Protein AF-0000000078754890 (afdb_homodimer)

Secondary structure (DSSP, 8-state):
---TTSPP--EEEEEEEEES-HHHHHHHHHHTTPEEEE--SSEEEEE-BTSPEEEEEE-S----EE-SSEEEES-HHHHHHHHHHTT--PPPPEEEGGGTEEEEEEE-TT-EEEEEEE-TTTTS--/---TTSPP--EEEEEEEEES-HHHHHHHHHHTTPEEEEE-SSEEEEE-BTSPEEEEEE-S----EE-SSEEEES-HHHHHHHHHHTT--PPPPEEEGGGTEEEEEEE-TT-EEEEEEE-TTTTS--

Organism: Turneriella parva (strain ATCC BAA-1111 / DSM 21527 / NCTC 11395 / H) (NCBI:txid869212)

pLDDT: mean 91.72, std 13.2, range [30.14, 98.62]

Sequence (252 aa):
MILENQPPYVAIAHVVLETTQMAESGKFVRAIGMRPISEGSMVSVYEVRGGTHLILMQKESVTPGDAPFDLMVDDLQHAHKQFTALGLAPSAIEARPAIDHEVFYILDSVGHKFTVFSSHVSGRPVMILENQPPYVAIAHVVLETTQMAESGKFVRAIGMRPISEGSMVSVYEVRGGTHLILMQKESVTPGDAPFDLMVDDLQHAHKQFTALGLAPSAIEARPAIDHEVFYILDSVGHKFTVFSSHVSGRPV

Solvent-accessible surface area (backbone atoms only — not comparable to full-atom values): 13552 Å² total; per-residue (Å²): 124,84,56,88,81,50,74,38,61,29,26,57,32,39,42,69,45,75,33,72,44,54,69,64,51,50,55,48,47,39,73,65,28,32,30,83,75,44,84,48,86,54,48,26,34,27,32,29,37,44,56,24,30,40,37,40,34,56,40,93,69,69,82,63,38,72,43,83,48,31,29,19,25,79,51,50,68,59,49,51,52,52,39,42,74,71,64,46,65,53,50,71,79,38,82,37,72,96,73,74,34,40,34,32,39,36,60,53,96,76,40,35,37,38,41,39,28,40,41,86,46,64,96,53,91,60,124,86,56,88,81,50,74,38,61,28,27,59,34,40,40,70,45,75,33,70,44,55,69,63,53,51,54,48,47,39,72,65,27,34,29,82,74,44,83,50,85,56,48,27,35,28,32,29,35,45,56,25,29,40,38,40,33,56,39,94,70,68,82,62,39,72,42,84,48,32,32,19,26,77,52,52,68,60,50,51,52,52,39,43,76,72,65,48,65,52,51,72,79,39,82,36,72,94,74,73,34,40,34,34,39,36,58,53,96,76,39,34,36,38,42,40,27,41,40,87,47,62,96,52,90,58

Foldseek 3Di:
DPPPPDDDDDDAAEDEDEDQDQVQVVVVVVQLPWAWDAGDDAWTWTADAPNHIYIYGHDNADDAEETPDAEEDQDPVVSVVSCVVVVQPKDDWDDDVVVRKIWIWGAGPRRYIHIYIYDPDHPDRD/DPPPPDPDDDDAAEDEDEDQDQVQVVVVVVQLPWAWDAGDDAWTWTADPPNHIYIYGHDNADDAEETPDAEEDLDPVVSVVSCVVVVQPKDDWDDDVVVRKIWIWGAGPRRYIHIYIYDPQHPDRD

Structure (mmCIF, N/CA/C/O backbone):
data_AF-0000000078754890-model_v1
#
loop_
_entity.id
_entity.type
_entity.pdbx_description
1 polymer 'Glyoxalase/bleomycin resistance protein/dioxygenase'
#
loop_
_atom_site.group_PDB
_atom_site.id
_atom_site.type_symbol
_atom_site.label_atom_id
_atom_site.label_alt_id
_atom_site.label_comp_id
_atom_site.label_asym_id
_atom_site.label_entity_id
_atom_site.label_seq_id
_atom_site.pdbx_PDB_ins_code
_atom_site.Cartn_x
_atom_site.Cartn_y
_atom_site.Cartn_z
_atom_site.occupancy
_atom_site.B_iso_or_equiv
_atom_site.auth_seq_id
_atom_site.auth_comp_id
_atom_site.auth_asym_id
_atom_site.auth_atom_id
_atom_site.pdbx_PDB_model_num
ATOM 1 N N . MET A 1 1 ? 5.223 17.969 18.984 1 30.14 1 MET A N 1
ATOM 2 C CA . MET A 1 1 ? 6.535 17.359 18.781 1 30.14 1 MET A CA 1
ATOM 3 C C . MET A 1 1 ? 6.406 15.938 18.266 1 30.14 1 MET A C 1
ATOM 5 O O . MET A 1 1 ? 5.926 15.055 18.984 1 30.14 1 MET A O 1
ATOM 9 N N . ILE A 1 2 ? 5.832 15.773 17.062 1 41.47 2 ILE A N 1
ATOM 10 C CA . ILE A 1 2 ? 5.688 14.438 16.5 1 41.47 2 ILE A CA 1
ATOM 11 C C . ILE A 1 2 ? 6.926 13.609 16.828 1 41.47 2 ILE A C 1
ATOM 13 O O . ILE A 1 2 ? 8.031 13.945 16.406 1 41.47 2 ILE A O 1
ATOM 17 N N . LEU A 1 3 ? 6.961 13.008 17.953 1 44.84 3 LEU A N 1
ATOM 18 C CA . LEU A 1 3 ? 8.086 12.312 18.562 1 44.84 3 LEU A CA 1
ATOM 19 C C . LEU A 1 3 ? 8.672 11.281 17.594 1 44.84 3 LEU A C 1
ATOM 21 O O . LEU A 1 3 ? 7.934 10.492 17 1 44.84 3 LEU A O 1
ATOM 25 N N . GLU A 1 4 ? 9.852 11.617 17.031 1 53.78 4 GLU A N 1
ATOM 26 C CA . GLU A 1 4 ? 10.75 10.82 16.203 1 53.78 4 GLU A CA 1
ATOM 27 C C . GLU A 1 4 ? 10.617 9.328 16.531 1 53.78 4 GLU A C 1
ATOM 29 O O . GLU A 1 4 ? 10.758 8.484 15.641 1 53.78 4 GLU A O 1
ATOM 34 N N . ASN A 1 5 ? 10.219 9.031 17.844 1 64.06 5 ASN A N 1
ATOM 35 C CA . ASN A 1 5 ? 10.359 7.641 18.25 1 64.06 5 ASN A CA 1
ATOM 36 C C . ASN A 1 5 ? 9 6.969 18.438 1 64.06 5 ASN A C 1
ATOM 38 O O . ASN A 1 5 ? 8.914 5.883 19.016 1 64.06 5 ASN A O 1
ATOM 42 N N . GLN A 1 6 ? 7.965 7.723 18.062 1 78.88 6 GLN A N 1
ATOM 43 C CA . GLN A 1 6 ? 6.68 7.059 18.266 1 78.88 6 GLN A CA 1
ATOM 44 C C . GLN A 1 6 ? 6.348 6.148 17.078 1 78.88 6 GLN A C 1
ATOM 46 O O . GLN A 1 6 ? 6.637 6.484 15.93 1 78.88 6 GLN A O 1
ATOM 51 N N . PRO A 1 7 ? 5.852 5 17.453 1 84.69 7 PRO A N 1
ATOM 52 C CA . PRO A 1 7 ? 5.434 4.109 16.375 1 84.69 7 PRO A CA 1
ATOM 53 C C . PRO A 1 7 ? 4.367 4.73 15.477 1 84.69 7 PRO A C 1
ATOM 55 O O . PRO A 1 7 ? 3.572 5.555 15.93 1 84.69 7 PRO A O 1
ATOM 58 N N . PRO A 1 8 ? 4.504 4.438 14.227 1 90.31 8 PRO A N 1
ATOM 59 C CA . PRO A 1 8 ? 3.477 4.984 13.336 1 90.31 8 PRO A CA 1
ATOM 60 C C . PRO A 1 8 ? 2.059 4.656 13.805 1 90.31 8 PRO A C 1
ATOM 62 O O . PRO A 1 8 ? 1.816 3.572 14.344 1 90.31 8 PRO A O 1
ATOM 65 N N . TYR A 1 9 ? 1.195 5.613 13.547 1 88.31 9 TYR A N 1
ATOM 66 C CA . TYR A 1 9 ? -0.182 5.543 14.023 1 88.31 9 TYR A CA 1
ATOM 67 C C . TYR A 1 9 ? -1.118 5.059 12.922 1 88.31 9 TYR A C 1
ATOM 69 O O . TYR A 1 9 ? -2.172 4.484 13.203 1 88.31 9 TYR A O 1
ATOM 77 N N . VAL A 1 10 ? -0.708 5.258 11.703 1 94.38 10 VAL A N 1
ATOM 78 C CA . VAL A 1 10 ? -1.551 4.965 10.547 1 94.38 10 VAL A CA 1
ATOM 79 C C . VAL A 1 10 ? -0.965 3.795 9.766 1 94.38 10 VAL A C 1
ATOM 81 O O . VAL A 1 10 ? 0.252 3.596 9.75 1 94.38 10 VAL A O 1
ATOM 84 N N . ALA A 1 11 ? -1.858 2.955 9.148 1 95.31 11 ALA A N 1
ATOM 85 C CA . ALA A 1 11 ? -1.469 1.87 8.25 1 95.31 11 ALA A CA 1
ATOM 86 C C . ALA A 1 11 ? -2.096 2.047 6.871 1 95.31 11 ALA A C 1
ATOM 88 O O . ALA A 1 11 ? -3.041 2.82 6.703 1 95.31 11 ALA A O 1
ATOM 89 N N . ILE A 1 12 ? -1.524 1.39 5.898 1 97.12 12 ILE A N 1
ATOM 90 C CA . ILE A 1 12 ? -2.189 1.312 4.602 1 97.12 12 ILE A CA 1
ATOM 91 C C . ILE A 1 12 ? -3.416 0.408 4.703 1 97.12 12 ILE A C 1
ATOM 93 O O . ILE A 1 12 ? -3.32 -0.729 5.172 1 97.12 12 ILE A O 1
ATOM 97 N N . ALA A 1 13 ? -4.551 0.916 4.324 1 96.75 13 ALA A N 1
ATOM 98 C CA . ALA A 1 13 ? -5.754 0.088 4.363 1 96.75 13 ALA A CA 1
ATOM 99 C C . ALA A 1 13 ? -5.879 -0.758 3.102 1 96.75 13 ALA A C 1
ATOM 101 O O . ALA A 1 13 ? -6.039 -1.979 3.178 1 96.75 13 ALA A O 1
ATOM 102 N N . HIS A 1 14 ? -5.801 -0.064 1.958 1 97.19 14 HIS A N 1
ATOM 103 C CA . HIS A 1 14 ? -6 -0.757 0.689 1 97.19 14 HIS A CA 1
ATOM 104 C C . HIS A 1 14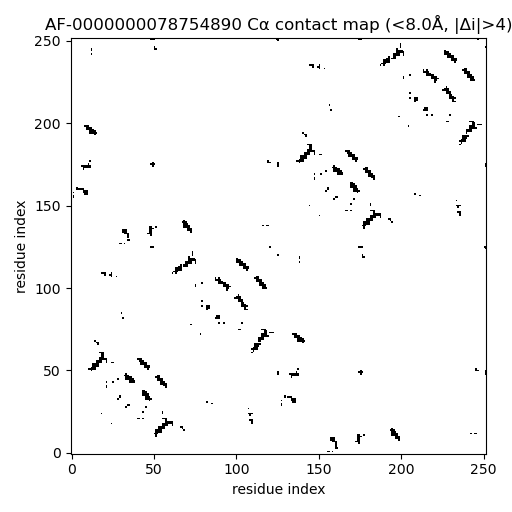 ? -4.965 -0.32 -0.344 1 97.19 14 HIS A C 1
ATOM 106 O O . HIS A 1 14 ? -4.562 0.845 -0.371 1 97.19 14 HIS A O 1
ATOM 112 N N . VAL A 1 15 ? -4.625 -1.259 -1.115 1 97.75 15 VAL A N 1
ATOM 113 C CA . VAL A 1 15 ? -3.992 -1.015 -2.408 1 97.75 15 VAL A CA 1
ATOM 114 C C . VAL A 1 15 ? -4.805 -1.683 -3.514 1 97.75 15 VAL A C 1
ATOM 116 O O . VAL A 1 15 ? -5.57 -2.615 -3.256 1 97.75 15 VAL A O 1
ATOM 119 N N . VAL A 1 16 ? -4.605 -1.14 -4.73 1 97.69 16 VAL A N 1
ATOM 120 C CA . VAL A 1 16 ? -5.453 -1.628 -5.812 1 97.69 16 VAL A CA 1
ATOM 121 C C . VAL A 1 16 ? -4.586 -2.225 -6.918 1 97.69 16 VAL A C 1
ATOM 123 O O . VAL A 1 16 ? -3.531 -1.677 -7.254 1 97.69 16 VAL A O 1
ATOM 126 N N . LEU A 1 17 ? -5 -3.316 -7.457 1 97.94 17 LEU A N 1
ATOM 127 C CA . LEU A 1 17 ? -4.461 -3.928 -8.672 1 97.94 17 LEU A CA 1
ATOM 128 C C . LEU A 1 17 ? -5.566 -4.188 -9.688 1 97.94 17 LEU A C 1
ATOM 130 O O . LEU A 1 17 ? -6.555 -4.859 -9.375 1 97.94 17 LEU A O 1
ATOM 134 N N . GLU A 1 18 ? -5.375 -3.652 -10.812 1 98.12 18 GLU A N 1
ATOM 135 C CA . GLU A 1 18 ? -6.355 -3.869 -11.875 1 98.12 18 GLU A CA 1
ATOM 136 C C . GLU A 1 18 ? -5.988 -5.086 -12.727 1 98.12 18 GLU A C 1
ATOM 138 O O . GLU A 1 18 ? -4.809 -5.367 -12.938 1 98.12 18 GLU A O 1
ATOM 143 N N . THR A 1 19 ? -7.012 -5.773 -13.266 1 98.44 19 THR A N 1
ATOM 144 C CA . THR A 1 19 ? -6.773 -6.98 -14.055 1 98.44 19 THR A CA 1
ATOM 145 C C . THR A 1 19 ? -7.875 -7.18 -15.086 1 98.44 19 THR A C 1
ATOM 147 O O . THR A 1 19 ? -8.984 -6.664 -14.93 1 98.44 19 THR A O 1
ATOM 150 N N . THR A 1 20 ? -7.539 -7.883 -16.141 1 98.12 20 THR A N 1
ATOM 151 C CA . THR A 1 20 ? -8.531 -8.32 -17.109 1 98.12 20 THR A CA 1
ATOM 152 C C . THR A 1 20 ? -8.898 -9.781 -16.891 1 98.12 20 THR A C 1
ATOM 154 O O . THR A 1 20 ? -9.766 -10.328 -17.578 1 98.12 20 THR A O 1
ATOM 157 N N . GLN A 1 21 ? -8.273 -10.445 -15.898 1 97.81 21 GLN A N 1
ATOM 158 C CA . GLN A 1 21 ? -8.398 -11.875 -15.664 1 97.81 21 GLN A CA 1
ATOM 159 C C . GLN A 1 21 ? -8.531 -12.18 -14.172 1 97.81 21 GLN A C 1
ATOM 161 O O . GLN A 1 21 ? -7.617 -12.727 -13.562 1 97.81 21 GLN A O 1
ATOM 166 N N . MET A 1 22 ? -9.734 -12 -13.672 1 98.25 22 MET A N 1
ATOM 167 C CA . MET A 1 22 ? -9.984 -12.086 -12.234 1 98.25 22 MET A CA 1
ATOM 168 C C . MET A 1 22 ? -9.555 -13.445 -11.688 1 98.25 22 MET A C 1
ATOM 170 O O . MET A 1 22 ? -8.867 -13.523 -10.672 1 98.25 22 MET A O 1
ATOM 174 N N . ALA A 1 23 ? -9.922 -14.531 -12.352 1 97.81 23 ALA A N 1
ATOM 175 C CA . ALA A 1 23 ? -9.648 -15.867 -11.844 1 97.81 23 ALA A CA 1
ATOM 176 C C . ALA A 1 23 ? -8.141 -16.141 -11.797 1 97.81 23 ALA A C 1
ATOM 178 O O . ALA A 1 23 ? -7.625 -16.609 -10.773 1 97.81 23 ALA A O 1
ATOM 179 N N . GLU A 1 24 ? -7.43 -15.852 -12.875 1 97.69 24 GLU A N 1
ATOM 180 C CA . GLU A 1 24 ? -5.996 -16.109 -12.953 1 97.69 24 GLU A CA 1
ATOM 181 C C . GLU A 1 24 ? -5.219 -15.203 -12 1 97.69 24 GLU A C 1
ATOM 183 O O . GLU A 1 24 ? -4.262 -15.641 -11.367 1 97.69 24 GLU A O 1
ATOM 188 N N . SER A 1 25 ? -5.652 -13.906 -11.922 1 98.12 25 SER A N 1
ATOM 189 C CA . SER A 1 25 ? -5 -12.969 -11.008 1 98.12 25 SER A CA 1
ATOM 190 C C . SER A 1 25 ? -5.223 -13.375 -9.555 1 98.12 25 SER A C 1
ATOM 192 O O . SER A 1 25 ? -4.32 -13.25 -8.727 1 98.12 25 SER A O 1
ATOM 194 N N . GLY A 1 26 ? -6.395 -13.812 -9.266 1 97.94 26 GLY A N 1
ATOM 195 C CA . GLY A 1 26 ? -6.672 -14.32 -7.93 1 97.94 26 GLY A CA 1
ATOM 196 C C . GLY A 1 26 ? -5.801 -15.5 -7.547 1 97.94 26 GLY A C 1
ATOM 197 O O . GLY A 1 26 ? -5.258 -15.547 -6.441 1 97.94 26 GLY A O 1
ATOM 198 N N . LYS A 1 27 ? -5.656 -16.5 -8.445 1 97.06 27 LYS A N 1
ATOM 199 C CA . LYS A 1 27 ? -4.781 -17.641 -8.227 1 97.06 27 LYS A CA 1
ATOM 200 C C . LYS A 1 27 ? -3.346 -17.188 -7.961 1 97.06 27 LYS A C 1
ATOM 202 O O . LYS A 1 27 ? -2.68 -17.719 -7.07 1 97.06 27 LYS A O 1
ATOM 207 N N . PHE A 1 28 ? -2.947 -16.203 -8.727 1 97.69 28 PHE A N 1
ATOM 208 C CA . PHE A 1 28 ? -1.586 -15.695 -8.609 1 97.69 28 PHE A CA 1
ATOM 209 C C . PHE A 1 28 ? -1.345 -15.094 -7.23 1 97.69 28 PHE A C 1
ATOM 211 O O . PHE A 1 28 ? -0.379 -15.453 -6.555 1 97.69 28 PHE A O 1
ATOM 218 N N . VAL A 1 29 ? -2.195 -14.195 -6.793 1 97.38 29 VAL A N 1
ATOM 219 C CA . VAL A 1 29 ? -1.921 -13.484 -5.551 1 97.38 29 VAL A CA 1
ATOM 220 C C . VAL A 1 29 ? -2.049 -14.445 -4.367 1 97.38 29 VAL A C 1
ATOM 222 O O . VAL A 1 29 ? -1.324 -14.32 -3.379 1 97.38 29 VAL A O 1
ATOM 225 N N . ARG A 1 30 ? -2.898 -15.453 -4.477 1 96.25 30 ARG A N 1
ATOM 226 C CA . ARG A 1 30 ? -2.945 -16.5 -3.451 1 96.25 30 ARG A CA 1
ATOM 227 C C . ARG A 1 30 ? -1.644 -17.281 -3.412 1 96.25 30 ARG A C 1
ATOM 229 O O . ARG A 1 30 ? -1.112 -17.562 -2.336 1 96.25 30 ARG A O 1
ATOM 236 N N . ALA A 1 31 ? -1.181 -17.609 -4.535 1 95.69 31 ALA A N 1
ATOM 237 C CA . ALA A 1 31 ? 0.034 -18.406 -4.648 1 95.69 31 ALA A CA 1
ATOM 238 C C . ALA A 1 31 ? 1.223 -17.703 -4.008 1 95.69 31 ALA A C 1
ATOM 240 O O . ALA A 1 31 ? 2.104 -18.344 -3.434 1 95.69 31 ALA A O 1
ATOM 241 N N . ILE A 1 32 ? 1.18 -16.391 -4.082 1 96.19 32 ILE A N 1
ATOM 242 C CA . ILE A 1 32 ? 2.357 -15.695 -3.582 1 96.19 32 ILE A CA 1
ATOM 243 C C . ILE A 1 32 ? 2.156 -15.328 -2.113 1 96.19 32 ILE A C 1
ATOM 245 O O . ILE A 1 32 ? 2.99 -14.641 -1.517 1 96.19 32 ILE A O 1
ATOM 249 N N . GLY A 1 33 ? 1.046 -15.703 -1.575 1 95.19 33 GLY A N 1
ATOM 250 C CA . GLY A 1 33 ? 1.002 -15.68 -0.122 1 95.19 33 GLY A CA 1
ATOM 251 C C . GLY A 1 33 ? -0.064 -14.758 0.432 1 95.19 33 GLY A C 1
ATOM 252 O O . GLY A 1 33 ? -0.097 -14.492 1.635 1 95.19 33 GLY A O 1
ATOM 253 N N . MET A 1 34 ? -0.954 -14.242 -0.369 1 96.31 34 MET A N 1
ATOM 254 C CA . MET A 1 34 ? -2.051 -13.414 0.128 1 96.31 34 MET A CA 1
ATOM 255 C C . MET A 1 34 ? -3.252 -14.281 0.508 1 96.31 34 MET A C 1
ATOM 257 O O . MET A 1 34 ? -3.492 -15.32 -0.106 1 96.31 34 MET A O 1
ATOM 261 N N . ARG A 1 35 ? -3.943 -13.781 1.477 1 95.75 35 ARG A N 1
ATOM 262 C CA . ARG A 1 35 ? -5.086 -14.539 1.989 1 95.75 35 ARG A CA 1
ATOM 263 C C . ARG A 1 35 ? -6.395 -13.984 1.441 1 95.75 35 ARG A C 1
ATOM 265 O O . ARG A 1 35 ? -6.691 -12.797 1.604 1 95.75 35 ARG A O 1
ATOM 272 N N . PRO A 1 36 ? -7.242 -14.828 0.865 1 95.94 36 PRO A N 1
ATOM 273 C CA . PRO A 1 36 ? -8.516 -14.32 0.349 1 95.94 36 PRO A CA 1
ATOM 274 C C . PRO A 1 36 ? -9.484 -13.914 1.459 1 95.94 36 PRO A C 1
ATOM 276 O O . PRO A 1 36 ? -9.641 -14.641 2.439 1 95.94 36 PRO A O 1
ATOM 279 N N . ILE A 1 37 ? -10.07 -12.766 1.33 1 94.25 37 ILE A N 1
ATOM 280 C CA . ILE A 1 37 ? -11.117 -12.273 2.223 1 94.25 37 ILE A CA 1
ATOM 281 C C . ILE A 1 37 ? -12.477 -12.375 1.533 1 94.25 37 ILE A C 1
ATOM 283 O O . ILE A 1 37 ? -13.453 -12.797 2.143 1 94.25 37 ILE A O 1
ATOM 287 N N . SER A 1 38 ? -12.531 -11.969 0.317 1 95.06 38 SER A N 1
ATOM 288 C CA . SER A 1 38 ? -13.711 -12.023 -0.531 1 95.06 38 SER A CA 1
ATOM 289 C C . SER A 1 38 ? -13.336 -12.133 -2.004 1 95.06 38 SER A C 1
ATOM 291 O O . SER A 1 38 ? -12.461 -11.414 -2.482 1 95.06 38 SER A O 1
ATOM 293 N N . GLU A 1 39 ? -13.977 -13.023 -2.727 1 96.88 39 GLU A N 1
ATOM 294 C CA . GLU A 1 39 ? -13.695 -13.211 -4.148 1 96.88 39 GLU A CA 1
ATOM 295 C C . GLU A 1 39 ? -14.961 -1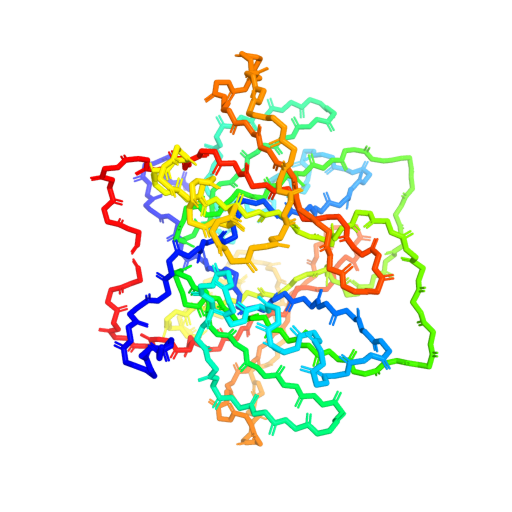3.07 -4.984 1 96.88 39 GLU A C 1
ATOM 297 O O . GLU A 1 39 ? -15.953 -13.766 -4.746 1 96.88 39 GLU A O 1
ATOM 302 N N . GLY A 1 40 ? -14.938 -12.109 -5.852 1 96.94 40 GLY A N 1
ATOM 303 C CA . GLY A 1 40 ? -16.031 -11.852 -6.766 1 96.94 40 GLY A CA 1
ATOM 304 C C . GLY A 1 40 ? -15.586 -11.688 -8.203 1 96.94 40 GLY A C 1
ATOM 305 O O . GLY A 1 40 ? -14.391 -11.688 -8.492 1 96.94 40 GLY A O 1
ATOM 306 N N . SER A 1 41 ? -16.625 -11.555 -9.094 1 97.31 41 SER A N 1
ATOM 307 C CA . SER A 1 41 ? -16.312 -11.484 -10.523 1 97.31 41 SER A CA 1
ATOM 308 C C . SER A 1 41 ? -15.75 -10.117 -10.891 1 97.31 41 SER A C 1
ATOM 310 O O . SER A 1 41 ? -14.961 -10.008 -11.836 1 97.31 41 SER A O 1
ATOM 312 N N . MET A 1 42 ? -16.109 -9.062 -10.18 1 97.94 42 MET A N 1
ATOM 313 C CA . MET A 1 42 ? -15.672 -7.715 -10.539 1 97.94 42 MET A CA 1
ATOM 314 C C . MET A 1 42 ? -14.664 -7.18 -9.531 1 97.94 42 MET A C 1
ATOM 316 O O . MET A 1 42 ? -13.82 -6.344 -9.867 1 97.94 42 MET A O 1
ATOM 320 N N . VAL A 1 43 ? -14.797 -7.641 -8.305 1 97.88 43 VAL A N 1
ATOM 321 C CA . VAL A 1 43 ? -13.93 -7.195 -7.223 1 97.88 43 VAL A CA 1
ATOM 322 C C . VAL A 1 43 ? -13.609 -8.367 -6.301 1 97.88 43 VAL A C 1
ATOM 324 O O . VAL A 1 43 ? -14.508 -9.133 -5.926 1 97.88 43 VAL A O 1
ATOM 327 N N . SER A 1 44 ? -12.391 -8.602 -5.973 1 98.12 44 SER A N 1
ATOM 328 C CA . SER A 1 44 ? -11.922 -9.523 -4.941 1 98.12 44 SER A CA 1
ATOM 329 C C . SER A 1 44 ? -11.031 -8.805 -3.928 1 98.12 44 SER A C 1
ATOM 331 O O . SER A 1 44 ? -10.391 -7.805 -4.254 1 98.12 44 SER A O 1
ATOM 333 N N . VAL A 1 45 ? -11.008 -9.281 -2.689 1 97.06 45 VAL A N 1
ATOM 334 C CA . VAL A 1 45 ? -10.211 -8.695 -1.618 1 97.06 45 VAL A CA 1
ATOM 335 C C . VAL A 1 45 ? -9.305 -9.766 -1.009 1 97.06 45 VAL A C 1
ATOM 337 O O . VAL A 1 45 ? -9.758 -10.859 -0.665 1 97.06 45 VAL A O 1
ATOM 340 N N . TYR A 1 46 ? -7.996 -9.438 -0.909 1 97.06 46 TYR A N 1
ATOM 341 C CA . TYR A 1 46 ? -7.004 -10.297 -0.275 1 97.06 46 TYR A CA 1
ATOM 342 C C . TYR A 1 46 ? -6.254 -9.547 0.82 1 97.06 46 TYR A C 1
ATOM 344 O O . TYR A 1 46 ? -6.027 -8.336 0.712 1 97.06 46 TYR A O 1
ATOM 352 N N . GLU A 1 47 ? -5.891 -10.266 1.825 1 95.69 47 GLU A N 1
ATOM 353 C CA . GLU A 1 47 ? -5.121 -9.688 2.92 1 95.69 47 GLU A CA 1
ATOM 354 C C . GLU A 1 47 ? -3.633 -9.984 2.768 1 95.69 47 GLU A C 1
ATOM 356 O O . GLU A 1 47 ? -3.25 -11.102 2.426 1 95.69 47 GLU A O 1
ATOM 361 N N . VAL A 1 48 ? -2.795 -8.961 2.969 1 95.12 48 VAL A N 1
ATOM 362 C CA . VAL A 1 48 ? -1.351 -9.148 3.066 1 95.12 48 VAL A CA 1
ATOM 363 C C . VAL A 1 48 ? -0.906 -8.984 4.52 1 95.12 48 VAL A C 1
ATOM 365 O O . VAL A 1 48 ? -1.69 -8.555 5.371 1 95.12 48 VAL A O 1
ATOM 368 N N . ARG A 1 49 ? 0.289 -9.336 4.793 1 90.88 49 ARG A N 1
ATOM 369 C CA . ARG A 1 49 ? 0.818 -9.164 6.141 1 90.88 49 ARG A CA 1
ATOM 370 C C . ARG A 1 49 ? 0.722 -7.711 6.586 1 90.88 49 ARG A C 1
ATOM 372 O O . ARG A 1 49 ? 1.016 -6.797 5.812 1 90.88 49 ARG A O 1
ATOM 379 N N . GLY A 1 50 ? 0.315 -7.484 7.859 1 87.5 50 GLY A N 1
ATOM 380 C CA . GLY A 1 50 ? 0.121 -6.141 8.383 1 87.5 50 GLY A CA 1
ATOM 381 C C . GLY A 1 50 ? -1.326 -5.688 8.336 1 87.5 50 GLY A C 1
ATOM 382 O O . GLY A 1 50 ? -1.672 -4.641 8.898 1 87.5 50 GLY A O 1
ATOM 383 N N . GLY A 1 51 ? -2.172 -6.41 7.605 1 90.94 51 GLY A N 1
ATOM 384 C CA . GLY A 1 51 ? -3.604 -6.148 7.633 1 90.94 51 GLY A CA 1
ATOM 385 C C . GLY A 1 51 ? -4.082 -5.34 6.438 1 90.94 51 GLY A C 1
ATOM 386 O O . GLY A 1 51 ? -5.281 -5.098 6.289 1 90.94 51 GLY A O 1
ATOM 387 N N . THR A 1 52 ? -3.166 -4.93 5.59 1 95.62 52 THR A N 1
ATOM 388 C CA . THR A 1 52 ? -3.531 -4.234 4.359 1 95.62 52 THR A CA 1
ATOM 389 C C . THR A 1 52 ? -4.32 -5.152 3.43 1 95.62 52 THR A C 1
ATOM 391 O O . THR A 1 52 ? -4.02 -6.344 3.328 1 95.62 52 THR A O 1
ATOM 394 N N . HIS A 1 53 ? -5.309 -4.578 2.787 1 96.75 53 HIS A N 1
ATOM 395 C CA . HIS A 1 53 ? -6.066 -5.34 1.801 1 96.75 53 HIS A CA 1
ATOM 396 C C . HIS A 1 53 ? -5.672 -4.953 0.38 1 96.75 53 HIS A C 1
ATOM 398 O O . HIS A 1 53 ? -5.594 -3.766 0.055 1 96.75 53 HIS A O 1
ATOM 404 N N . LEU A 1 54 ? -5.402 -5.957 -0.435 1 98 54 LEU A N 1
ATOM 405 C CA . LEU A 1 54 ? -5.363 -5.781 -1.883 1 98 54 LEU A CA 1
ATOM 406 C C . LEU A 1 54 ? -6.762 -5.871 -2.482 1 98 54 LEU A C 1
ATOM 408 O O . LEU A 1 54 ? -7.465 -6.867 -2.285 1 98 54 LEU A O 1
ATOM 412 N N . ILE A 1 55 ? -7.172 -4.84 -3.143 1 98.06 55 ILE A N 1
ATOM 413 C CA . ILE A 1 55 ? -8.391 -4.879 -3.945 1 98.06 55 ILE A CA 1
ATOM 414 C C . ILE A 1 55 ? -8.047 -5.238 -5.387 1 98.06 55 ILE A C 1
ATOM 416 O O . ILE A 1 55 ? -7.371 -4.477 -6.082 1 98.06 55 ILE A O 1
ATOM 420 N N . LEU A 1 56 ? -8.414 -6.406 -5.828 1 98.44 56 LEU A N 1
ATOM 421 C CA . LEU A 1 56 ? -8.312 -6.816 -7.227 1 98.44 56 LEU A CA 1
ATOM 422 C C . LEU A 1 56 ? -9.555 -6.406 -8.008 1 98.44 56 LEU A C 1
ATOM 424 O O . LEU A 1 56 ? -10.672 -6.809 -7.66 1 98.44 56 LEU A O 1
ATOM 428 N N . MET A 1 57 ? -9.367 -5.629 -9.008 1 98.56 57 MET A N 1
ATOM 429 C CA . MET A 1 57 ? -10.508 -5.035 -9.703 1 98.56 57 MET A CA 1
ATOM 430 C C . MET A 1 57 ? -10.492 -5.41 -11.18 1 98.56 57 MET A C 1
ATOM 432 O O . MET A 1 57 ? -9.484 -5.219 -11.867 1 98.56 57 MET A O 1
ATOM 436 N 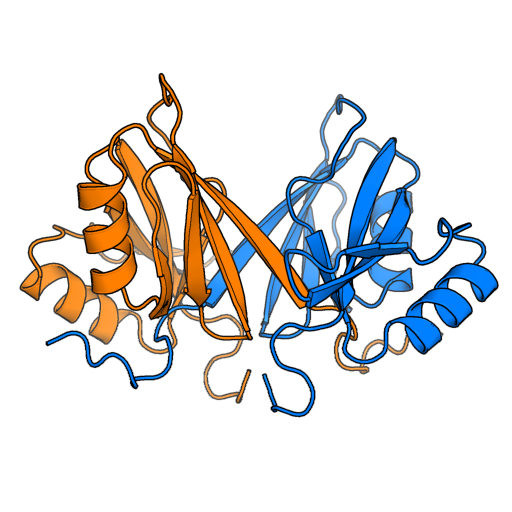N . GLN A 1 58 ? -11.609 -5.863 -11.695 1 98.62 58 GLN A N 1
ATOM 437 C CA . GLN A 1 58 ? -11.773 -6.191 -13.109 1 98.62 58 GLN A CA 1
ATOM 438 C C . GLN A 1 58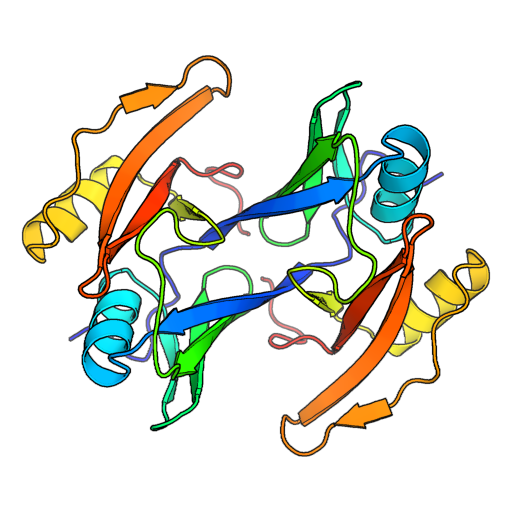 ? -11.828 -4.934 -13.961 1 98.62 58 GLN A C 1
ATOM 440 O O . GLN A 1 58 ? -12.547 -3.984 -13.641 1 98.62 58 GLN A O 1
ATOM 445 N N . LYS A 1 59 ? -11.016 -4.867 -14.969 1 98.38 59 LYS A N 1
ATOM 446 C CA . LYS A 1 59 ? -11.055 -3.826 -15.992 1 98.38 59 LYS A CA 1
ATOM 447 C C . LYS A 1 59 ? -11.109 -4.43 -17.391 1 98.38 59 LYS A C 1
ATOM 449 O O . LYS A 1 59 ? -10.797 -5.609 -17.578 1 98.38 59 LYS A O 1
ATOM 454 N N . GLU A 1 60 ? -11.57 -3.637 -18.297 1 97.62 60 GLU A N 1
ATOM 455 C CA . GLU A 1 60 ? -11.625 -4.094 -19.688 1 97.62 60 GLU A CA 1
ATOM 456 C C . GLU A 1 60 ? -10.227 -4.207 -20.281 1 97.62 60 GLU A C 1
ATOM 458 O O . GLU A 1 60 ? -9.977 -5.074 -21.125 1 97.62 60 GLU A O 1
ATOM 463 N N . SER A 1 61 ? -9.406 -3.33 -19.859 1 97.44 61 SER A N 1
ATOM 464 C CA . SER A 1 61 ? -8.031 -3.342 -20.328 1 97.44 61 SER A CA 1
ATOM 465 C C . SER A 1 61 ? -7.066 -2.895 -19.234 1 97.44 61 SER A C 1
ATOM 467 O O . SER A 1 61 ? -7.445 -2.145 -18.344 1 97.44 61 SER A O 1
ATOM 469 N N . VAL A 1 62 ? -5.844 -3.42 -19.234 1 96.56 62 VAL A N 1
ATOM 470 C CA . VAL A 1 62 ? -4.754 -3.035 -18.344 1 96.56 62 VAL A CA 1
ATOM 471 C C . VAL A 1 62 ? -3.463 -2.883 -19.156 1 96.56 62 VAL A C 1
ATOM 473 O O . VAL A 1 62 ? -3.205 -3.652 -20.078 1 96.56 62 VAL A O 1
ATOM 476 N N . THR A 1 63 ? -2.707 -1.886 -18.844 1 94.44 63 THR A N 1
ATOM 477 C CA . THR A 1 63 ? -1.389 -1.724 -19.453 1 94.44 63 THR A CA 1
ATOM 478 C C . THR A 1 63 ? -0.34 -2.527 -18.688 1 94.44 63 THR A C 1
ATOM 480 O O . THR A 1 63 ? -0.134 -2.309 -17.484 1 94.44 63 THR A O 1
ATOM 483 N N . PRO A 1 64 ? 0.267 -3.473 -19.453 1 93.81 64 PRO A N 1
ATOM 484 C CA . PRO A 1 64 ? 1.343 -4.203 -18.781 1 93.81 64 PRO A CA 1
ATOM 485 C C . PRO A 1 64 ? 2.447 -3.281 -18.266 1 93.81 64 PRO A C 1
ATOM 487 O O . PRO A 1 64 ? 2.682 -2.213 -18.844 1 93.81 64 PRO A O 1
ATOM 490 N N . GLY A 1 65 ? 3.135 -3.723 -17.172 1 96.19 65 GLY A N 1
ATOM 491 C CA . GLY A 1 65 ? 4.184 -2.922 -16.562 1 96.19 65 GLY A CA 1
ATOM 492 C C . GLY A 1 65 ? 4.344 -3.184 -15.078 1 96.19 65 GLY A C 1
ATOM 493 O O . GLY A 1 65 ? 3.947 -4.238 -14.578 1 96.19 65 GLY A O 1
ATOM 494 N N . ASP A 1 66 ? 4.957 -2.25 -14.453 1 97 66 ASP A N 1
ATOM 495 C CA . ASP A 1 66 ? 5.191 -2.391 -13.023 1 97 66 ASP A CA 1
ATOM 49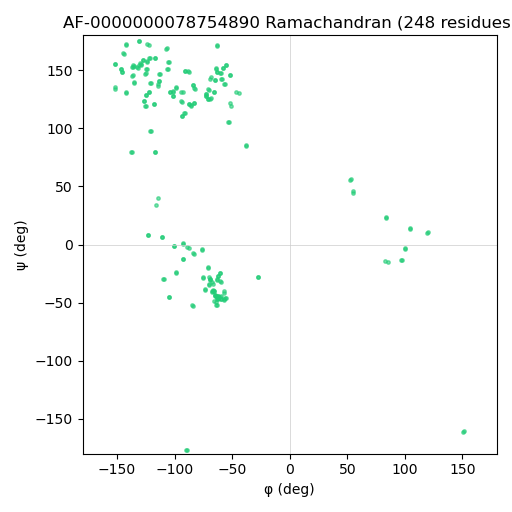6 C C . ASP A 1 66 ? 3.873 -2.381 -12.25 1 97 66 ASP A C 1
ATOM 498 O O . ASP A 1 66 ? 2.992 -1.563 -12.523 1 97 66 ASP A O 1
ATOM 502 N N . ALA A 1 67 ? 3.715 -3.338 -11.367 1 96.88 67 ALA A N 1
ATOM 503 C CA . ALA A 1 67 ? 2.611 -3.238 -10.414 1 96.88 67 ALA A CA 1
ATOM 504 C C . ALA A 1 67 ? 2.67 -1.924 -9.641 1 96.88 67 ALA A C 1
ATOM 506 O O . ALA A 1 67 ? 3.748 -1.354 -9.453 1 96.88 67 ALA A O 1
ATOM 507 N N . PRO A 1 68 ? 1.555 -1.449 -9.148 1 95.56 68 PRO A N 1
ATOM 508 C CA . PRO A 1 68 ? 1.511 -0.141 -8.492 1 95.56 68 PRO A CA 1
ATOM 509 C C . PRO A 1 68 ? 2.092 -0.169 -7.082 1 95.56 68 PRO A C 1
ATOM 511 O O . PRO A 1 68 ? 2.184 0.873 -6.426 1 95.56 68 PRO A O 1
ATOM 514 N N . PHE A 1 69 ? 2.484 -1.224 -6.512 1 97.31 69 PHE A N 1
ATOM 515 C CA . PHE A 1 69 ? 3.182 -1.429 -5.246 1 97.31 69 PHE A CA 1
ATOM 516 C C . PHE A 1 69 ? 4.172 -2.582 -5.355 1 97.31 69 PHE A C 1
ATOM 518 O O . PHE A 1 69 ? 4.109 -3.375 -6.297 1 97.31 69 PHE A O 1
ATOM 525 N N . ASP A 1 70 ? 5.043 -2.615 -4.422 1 97.69 70 ASP A N 1
ATOM 526 C CA . ASP A 1 70 ? 5.949 -3.76 -4.375 1 97.69 70 ASP A CA 1
ATOM 527 C C . ASP A 1 70 ? 5.855 -4.477 -3.033 1 97.69 70 ASP A C 1
ATOM 529 O O . ASP A 1 70 ? 5.098 -4.066 -2.152 1 97.69 70 ASP A O 1
ATOM 533 N N . LEU A 1 71 ? 6.488 -5.586 -2.967 1 97.62 71 LEU A N 1
ATOM 534 C CA . LEU A 1 71 ? 6.293 -6.504 -1.85 1 97.62 71 LEU A CA 1
ATOM 535 C C . LEU A 1 71 ? 7.586 -6.684 -1.06 1 97.62 71 LEU A C 1
ATOM 537 O O . LEU A 1 71 ? 8.672 -6.363 -1.552 1 97.62 71 LEU A O 1
ATOM 541 N N . MET A 1 72 ? 7.391 -7.152 0.169 1 96.5 72 MET A N 1
ATOM 542 C CA . MET A 1 72 ? 8.555 -7.582 0.937 1 96.5 72 MET A CA 1
ATOM 543 C C . MET A 1 72 ? 8.289 -8.898 1.649 1 96.5 72 MET A C 1
ATOM 545 O O . MET A 1 72 ? 7.137 -9.219 1.961 1 96.5 72 MET A O 1
ATOM 549 N N . VAL A 1 73 ? 9.336 -9.602 1.865 1 95.44 73 VAL A N 1
ATOM 550 C CA . VAL A 1 73 ? 9.297 -10.867 2.588 1 95.44 73 VAL A CA 1
ATOM 551 C C . VAL A 1 73 ? 10.453 -10.93 3.586 1 95.44 73 VAL A C 1
ATOM 553 O O . VAL A 1 73 ? 11.492 -10.305 3.379 1 95.44 73 VAL A O 1
ATOM 556 N N . ASP A 1 74 ? 10.305 -11.688 4.633 1 92.19 74 ASP A N 1
ATOM 557 C CA . ASP A 1 74 ? 11.32 -11.773 5.676 1 92.19 74 ASP A CA 1
ATOM 558 C C . ASP A 1 74 ? 12.531 -12.586 5.199 1 92.19 74 ASP A C 1
ATOM 560 O O . ASP A 1 74 ? 13.664 -12.273 5.559 1 92.19 74 ASP A O 1
ATOM 564 N N . ASP A 1 75 ? 12.258 -13.633 4.457 1 93.69 75 ASP A N 1
ATOM 565 C CA . ASP A 1 75 ? 13.305 -14.492 3.91 1 93.69 75 ASP A CA 1
ATOM 566 C C . ASP A 1 75 ? 13.227 -14.547 2.387 1 93.69 75 ASP A C 1
ATOM 568 O O . ASP A 1 75 ? 12.469 -15.344 1.826 1 93.69 75 ASP A O 1
ATOM 572 N N . LEU A 1 76 ? 14.062 -13.734 1.761 1 96.25 76 LEU A N 1
ATOM 573 C CA . LEU A 1 76 ? 14.008 -13.555 0.314 1 96.25 76 LEU A CA 1
ATOM 574 C C . LEU A 1 76 ? 14.406 -14.836 -0.407 1 96.25 76 LEU A C 1
ATOM 576 O O . LEU A 1 76 ? 13.805 -15.203 -1.417 1 96.25 76 LEU A O 1
ATOM 580 N N . GLN A 1 77 ? 15.406 -15.523 0.097 1 96.69 77 GLN A N 1
ATOM 581 C CA . GLN A 1 77 ? 15.867 -16.766 -0.514 1 96.69 77 GLN A CA 1
ATOM 582 C C . GLN A 1 77 ? 14.781 -17.844 -0.462 1 96.69 77 GLN A C 1
ATOM 584 O O . GLN A 1 77 ? 14.555 -18.547 -1.444 1 96.69 77 GLN A O 1
ATOM 589 N N . HIS A 1 78 ? 14.203 -17.906 0.662 1 96.88 78 HIS A N 1
ATOM 590 C CA . HIS A 1 78 ? 13.125 -18.875 0.812 1 96.88 78 HIS A CA 1
ATOM 591 C C . HIS A 1 78 ? 11.969 -18.562 -0.144 1 96.88 78 HIS A C 1
ATOM 593 O O . HIS A 1 78 ? 11.461 -19.469 -0.807 1 96.88 78 HIS A O 1
ATOM 599 N N . ALA A 1 79 ? 11.555 -17.328 -0.22 1 96.88 79 ALA A N 1
ATOM 600 C CA . ALA A 1 79 ? 10.477 -16.938 -1.123 1 96.88 79 ALA A CA 1
ATOM 601 C C . ALA A 1 79 ? 10.836 -17.25 -2.572 1 96.88 79 ALA A C 1
ATOM 603 O O . ALA A 1 79 ? 10 -17.75 -3.33 1 96.88 79 ALA A O 1
ATOM 604 N N . HIS A 1 80 ? 12.047 -16.938 -2.955 1 98.25 80 HIS A N 1
ATOM 605 C CA . HIS A 1 80 ? 12.508 -17.219 -4.312 1 98.25 80 HIS A CA 1
ATOM 606 C C . HIS A 1 80 ? 12.367 -18.688 -4.652 1 98.25 80 HIS A C 1
ATOM 608 O O . HIS A 1 80 ? 11.867 -19.047 -5.723 1 98.25 80 HIS A O 1
ATOM 614 N N . LYS A 1 81 ? 12.789 -19.531 -3.736 1 98.25 81 LYS A N 1
ATOM 615 C CA . LYS A 1 81 ? 12.688 -20.984 -3.926 1 98.25 81 LYS A CA 1
ATOM 616 C C . LYS A 1 81 ? 11.234 -21.422 -4.047 1 98.25 81 LYS A C 1
ATOM 618 O O . LYS A 1 81 ? 10.891 -22.219 -4.918 1 98.25 81 LYS A O 1
ATOM 623 N N . GLN A 1 82 ? 10.438 -20.875 -3.184 1 97.12 82 GLN A N 1
ATOM 624 C CA . GLN A 1 82 ? 9.016 -21.219 -3.193 1 97.12 82 GLN A CA 1
ATOM 625 C C . GLN A 1 82 ? 8.359 -20.797 -4.504 1 97.12 82 GLN A C 1
ATOM 627 O O . GLN A 1 82 ? 7.586 -21.562 -5.09 1 97.12 82 GLN A O 1
ATOM 632 N N . PHE A 1 83 ? 8.625 -19.578 -4.973 1 97.88 83 PHE A N 1
ATOM 633 C CA . PHE A 1 83 ? 8.023 -19.062 -6.199 1 97.88 83 PHE A CA 1
ATOM 634 C C . PHE A 1 83 ? 8.523 -19.844 -7.414 1 97.88 83 PHE A C 1
ATOM 636 O O . PHE A 1 83 ? 7.781 -20.062 -8.367 1 97.88 83 PHE A O 1
ATOM 643 N N . THR A 1 84 ? 9.766 -20.281 -7.359 1 98.38 84 THR A N 1
ATOM 644 C CA . THR A 1 84 ? 10.305 -21.156 -8.398 1 98.38 84 THR A CA 1
ATOM 645 C C . THR A 1 84 ? 9.547 -22.469 -8.445 1 98.38 84 THR A C 1
ATOM 647 O O . THR A 1 84 ? 9.148 -22.922 -9.516 1 98.38 84 THR A O 1
ATOM 650 N N . ALA A 1 85 ? 9.328 -23.062 -7.281 1 97.88 85 ALA A N 1
ATOM 651 C CA . ALA A 1 85 ? 8.641 -24.344 -7.184 1 97.88 85 ALA A CA 1
ATOM 652 C C . ALA A 1 85 ? 7.211 -24.234 -7.699 1 97.88 85 ALA A C 1
ATOM 654 O O . ALA A 1 85 ? 6.652 -25.203 -8.211 1 97.88 85 ALA A O 1
ATOM 655 N N . LEU A 1 86 ? 6.648 -23.047 -7.605 1 96.75 86 LEU A N 1
ATOM 656 C CA . LEU A 1 86 ? 5.281 -22.797 -8.047 1 96.75 86 LEU A CA 1
ATOM 657 C C . LEU A 1 86 ? 5.238 -22.531 -9.547 1 96.75 86 LEU A C 1
ATOM 659 O O . LEU A 1 86 ? 4.164 -22.344 -10.117 1 96.75 86 LEU A O 1
ATOM 663 N N . GLY A 1 87 ? 6.414 -22.406 -10.141 1 97.12 87 GLY A N 1
ATOM 664 C CA . GLY A 1 87 ? 6.484 -22.172 -11.57 1 97.12 87 GLY A CA 1
ATOM 665 C C . GLY A 1 87 ? 6.324 -20.719 -11.953 1 97.12 87 GLY A C 1
ATOM 666 O O . GLY A 1 87 ? 5.98 -20.406 -13.094 1 97.12 87 GLY A O 1
ATOM 667 N N . LEU A 1 88 ? 6.605 -19.766 -11.07 1 97.5 88 LEU A N 1
ATOM 668 C CA . LEU A 1 88 ? 6.383 -18.359 -11.328 1 97.5 88 LEU A CA 1
ATOM 669 C C . LEU A 1 88 ? 7.605 -17.719 -11.984 1 97.5 88 LEU A C 1
ATOM 671 O O . LEU A 1 88 ? 7.613 -16.531 -12.273 1 97.5 88 LEU A O 1
ATOM 675 N N . ALA A 1 89 ? 8.656 -18.5 -12.164 1 97.69 89 ALA A N 1
ATOM 676 C CA . ALA A 1 89 ? 9.859 -18.109 -12.891 1 97.69 89 ALA A CA 1
ATOM 677 C C . ALA A 1 89 ? 10.414 -16.797 -12.375 1 97.69 89 ALA A C 1
ATOM 679 O O . ALA A 1 89 ? 10.594 -15.844 -13.141 1 97.69 89 ALA A O 1
ATOM 680 N N . PRO A 1 90 ? 10.711 -16.641 -11.094 1 98.62 90 PRO A N 1
ATOM 681 C CA . PRO A 1 90 ? 11.305 -15.391 -10.594 1 98.62 90 PRO A CA 1
ATOM 682 C C . PRO A 1 90 ? 12.648 -15.07 -11.25 1 98.62 90 PRO A C 1
ATOM 684 O O . PRO A 1 90 ? 13.383 -15.984 -11.625 1 98.62 90 PRO A O 1
ATOM 687 N N . SER A 1 91 ? 12.922 -13.797 -11.406 1 98.56 91 SER A N 1
ATOM 688 C CA . SER A 1 91 ? 14.258 -13.391 -11.844 1 98.56 91 SER A CA 1
ATOM 689 C C . SER A 1 91 ? 15.312 -13.781 -10.82 1 98.56 91 SER A C 1
ATOM 691 O O . SER A 1 91 ? 14.984 -14.219 -9.711 1 98.56 91 SER A O 1
ATOM 693 N N . ALA A 1 92 ? 16.562 -13.625 -11.188 1 98.12 92 ALA A N 1
ATOM 694 C CA . ALA A 1 92 ? 17.625 -13.805 -10.211 1 98.12 92 ALA A CA 1
ATOM 695 C C . ALA A 1 92 ? 17.531 -12.766 -9.094 1 98.12 92 ALA A C 1
ATOM 697 O O . ALA A 1 92 ? 17.062 -11.648 -9.32 1 98.12 92 ALA A O 1
ATOM 698 N N . ILE A 1 93 ? 17.953 -13.141 -7.891 1 97.94 93 ILE A N 1
ATOM 699 C CA . ILE A 1 93 ? 18.062 -12.188 -6.793 1 97.94 93 ILE A CA 1
ATOM 700 C C . ILE A 1 93 ? 19.203 -11.219 -7.066 1 97.94 93 ILE A C 1
ATOM 702 O O . ILE A 1 93 ? 20.312 -11.633 -7.406 1 97.94 93 ILE A O 1
ATOM 706 N N . GLU A 1 94 ? 18.844 -9.992 -7.02 1 96.88 94 GLU A N 1
ATOM 707 C CA . GLU A 1 94 ? 19.844 -8.945 -7.223 1 96.88 94 GLU A CA 1
ATOM 708 C C . GLU A 1 94 ? 20.062 -8.133 -5.949 1 96.88 94 GLU A C 1
ATOM 710 O O . GLU A 1 94 ? 19.109 -7.84 -5.227 1 96.88 94 GLU A O 1
ATOM 715 N N . ALA A 1 95 ? 21.297 -7.781 -5.695 1 92.12 95 ALA A N 1
ATOM 716 C CA . ALA A 1 95 ? 21.594 -6.879 -4.586 1 92.12 95 ALA A CA 1
ATOM 717 C C . ALA A 1 95 ? 21.391 -5.422 -4.988 1 92.12 95 ALA A C 1
ATOM 719 O O . ALA A 1 95 ? 21.734 -5.027 -6.105 1 92.12 95 ALA A O 1
ATOM 720 N N . ARG A 1 96 ? 20.703 -4.73 -4.059 1 89.25 96 ARG A N 1
ATOM 721 C CA . ARG A 1 96 ? 20.609 -3.277 -4.176 1 89.25 96 ARG A CA 1
ATOM 722 C C . ARG A 1 96 ? 21.281 -2.586 -2.998 1 89.25 96 ARG A C 1
ATOM 724 O O . ARG A 1 96 ? 20.609 -2.078 -2.1 1 89.25 96 ARG A O 1
ATOM 731 N N . PRO A 1 97 ? 22.547 -2.492 -3.049 1 81.88 97 PRO A N 1
ATOM 732 C CA . PRO A 1 97 ? 23.297 -2.01 -1.891 1 81.88 97 PRO A CA 1
ATOM 733 C C . PRO A 1 97 ? 22.953 -0.575 -1.51 1 81.88 97 PRO A C 1
ATOM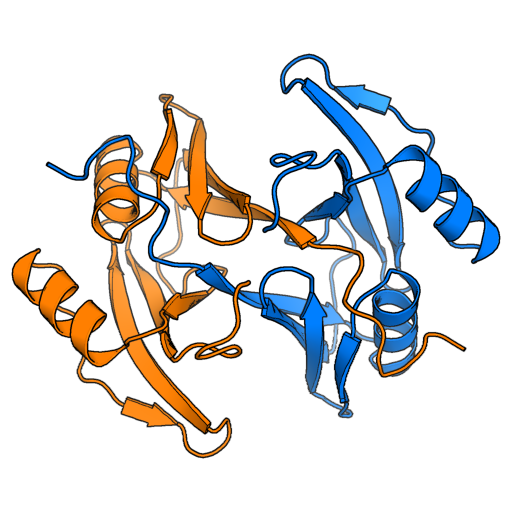 735 O O . PRO A 1 97 ? 23 -0.214 -0.332 1 81.88 97 PRO A O 1
ATOM 738 N N . ALA A 1 98 ? 22.562 0.291 -2.434 1 78.19 98 ALA A N 1
ATOM 739 C CA . ALA A 1 98 ? 22.234 1.688 -2.156 1 78.19 98 ALA A CA 1
ATOM 740 C C . ALA A 1 98 ? 21.078 1.802 -1.168 1 78.19 98 ALA A C 1
ATOM 742 O O . ALA A 1 98 ? 20.984 2.779 -0.422 1 78.19 98 ALA A O 1
ATOM 743 N N . ILE A 1 99 ? 20.266 0.782 -1.112 1 76.81 99 ILE A N 1
ATOM 744 C CA . ILE A 1 99 ? 19.109 0.836 -0.219 1 76.81 99 ILE A CA 1
ATOM 745 C C . ILE A 1 99 ? 19.156 -0.345 0.749 1 76.81 99 ILE A C 1
ATOM 747 O O . ILE A 1 99 ? 18.156 -0.635 1.426 1 76.81 99 ILE A O 1
ATOM 751 N N . ASP A 1 100 ? 20.266 -1.062 0.727 1 80.69 100 ASP A N 1
ATOM 752 C CA . ASP A 1 100 ? 20.5 -2.209 1.6 1 80.69 100 ASP A CA 1
ATOM 753 C C . ASP A 1 100 ? 19.391 -3.238 1.47 1 80.69 100 ASP A C 1
ATOM 755 O O . ASP A 1 100 ? 18.812 -3.674 2.473 1 80.69 100 ASP A O 1
ATOM 759 N N . HIS A 1 101 ? 19.016 -3.504 0.235 1 88.06 101 HIS A N 1
ATOM 760 C CA . HIS A 1 101 ? 18.016 -4.516 -0.047 1 88.06 101 HIS A CA 1
ATOM 761 C C . HIS A 1 101 ? 18.5 -5.504 -1.103 1 88.06 101 HIS A C 1
ATOM 763 O O . HIS A 1 101 ? 19.438 -5.215 -1.84 1 88.06 101 HIS A O 1
ATOM 769 N N . GLU A 1 102 ? 17.984 -6.672 -1.089 1 95.31 102 GLU A N 1
ATOM 770 C CA . GLU A 1 102 ? 17.969 -7.602 -2.215 1 95.31 102 GLU A CA 1
ATOM 771 C C . GLU A 1 102 ? 16.578 -7.707 -2.822 1 95.31 102 GLU A C 1
ATOM 773 O O . GLU A 1 102 ? 15.57 -7.504 -2.133 1 95.31 102 GLU A O 1
ATOM 778 N N . VAL A 1 103 ? 16.609 -8.016 -4.148 1 97.5 103 VAL A N 1
ATOM 779 C CA . VAL A 1 103 ? 15.32 -7.938 -4.844 1 97.5 103 VAL A CA 1
ATOM 780 C C . VAL A 1 103 ? 15.258 -9.008 -5.93 1 97.5 103 VAL A C 1
ATOM 782 O O . VAL A 1 103 ? 16.297 -9.438 -6.453 1 97.5 103 VAL A O 1
ATOM 785 N N . PHE A 1 104 ? 14.086 -9.461 -6.219 1 98.38 104 PHE A N 1
ATOM 786 C CA . PHE A 1 104 ? 13.781 -10.156 -7.465 1 98.38 104 PHE A CA 1
ATOM 787 C C . PHE A 1 104 ? 12.398 -9.781 -7.977 1 98.38 104 PHE A C 1
ATOM 789 O O . PHE A 1 104 ? 11.656 -9.055 -7.305 1 98.38 104 PHE A O 1
ATOM 796 N N . TYR A 1 105 ? 12.023 -10.211 -9.188 1 98.31 105 TYR A N 1
ATOM 797 C CA . TYR A 1 105 ? 10.703 -9.867 -9.711 1 98.31 105 TYR A CA 1
ATOM 798 C C . TYR A 1 105 ? 10.008 -11.102 -10.273 1 98.31 105 TYR A C 1
ATOM 800 O O . TYR A 1 105 ? 10.664 -12.07 -10.672 1 98.31 105 TYR A O 1
ATOM 808 N N . ILE A 1 106 ? 8.734 -11.102 -10.258 1 98.38 106 ILE A N 1
ATOM 809 C CA . ILE A 1 106 ? 7.867 -12.086 -10.891 1 98.38 106 ILE A CA 1
ATOM 810 C C . ILE A 1 106 ? 6.812 -11.367 -11.734 1 98.38 106 ILE A C 1
ATOM 812 O O . ILE A 1 106 ? 6.492 -10.203 -11.484 1 98.38 106 ILE A O 1
ATOM 816 N N . LEU A 1 107 ? 6.285 -12.07 -12.719 1 97.56 107 LEU A N 1
ATOM 817 C CA . LEU A 1 107 ? 5.242 -11.539 -13.594 1 97.56 107 LEU A CA 1
ATOM 818 C C . LEU A 1 107 ? 3.939 -12.305 -13.414 1 97.56 107 LEU A C 1
ATOM 820 O O . LEU A 1 107 ? 3.949 -13.531 -13.273 1 97.56 107 LEU A O 1
ATOM 824 N N . ASP A 1 108 ? 2.826 -11.562 -13.352 1 96.56 108 ASP A N 1
ATOM 825 C CA . ASP A 1 108 ? 1.555 -12.281 -13.383 1 96.56 108 ASP A CA 1
ATOM 826 C C . ASP A 1 108 ? 1.071 -12.469 -14.82 1 96.56 108 ASP A C 1
ATOM 828 O O . ASP A 1 108 ? 1.779 -12.125 -15.766 1 96.56 108 ASP A O 1
ATOM 832 N N . SER A 1 109 ? -0.097 -13.055 -15 1 94.69 109 SER A N 1
ATOM 833 C CA . SER A 1 109 ? -0.587 -13.461 -16.312 1 94.69 109 SER A CA 1
ATOM 834 C C . SER A 1 109 ? -0.969 -12.25 -17.156 1 94.69 109 SER A C 1
ATOM 836 O O . SER A 1 109 ? -1.028 -12.336 -18.391 1 94.69 109 SER A O 1
ATOM 838 N N . VAL A 1 110 ? -1.217 -11.062 -16.547 1 95.5 110 VAL A N 1
ATOM 839 C CA . VAL A 1 110 ? -1.656 -9.867 -17.266 1 95.5 110 VAL A CA 1
ATOM 840 C C . VAL A 1 110 ? -0.444 -9.031 -17.656 1 95.5 110 VAL A C 1
ATOM 842 O O . VAL A 1 110 ? -0.55 -8.141 -18.5 1 95.5 110 VAL A O 1
ATOM 845 N N . GLY A 1 111 ? 0.664 -9.352 -17.094 1 95.88 111 GLY A N 1
ATOM 846 C CA . GLY A 1 111 ? 1.88 -8.633 -17.438 1 95.88 111 GLY A CA 1
ATOM 847 C C . GLY A 1 111 ? 2.314 -7.645 -16.375 1 95.88 111 GLY A C 1
ATOM 848 O O . GLY A 1 111 ? 3.18 -6.801 -16.625 1 95.88 111 GLY A O 1
ATOM 849 N N . HIS A 1 112 ? 1.781 -7.707 -15.227 1 97.44 112 HIS A N 1
ATOM 850 C CA . HIS A 1 112 ? 2.285 -6.914 -14.109 1 97.44 112 HIS A CA 1
ATOM 851 C C . HIS A 1 112 ? 3.615 -7.457 -13.602 1 97.44 112 HIS A C 1
ATOM 853 O O . HIS A 1 112 ? 3.75 -8.656 -13.367 1 97.44 112 HIS A O 1
ATOM 859 N N . LYS A 1 113 ? 4.531 -6.637 -13.484 1 98.31 113 LYS A N 1
ATOM 860 C CA . LYS A 1 113 ? 5.793 -6.984 -12.836 1 98.31 113 LYS A CA 1
ATOM 861 C C . LYS A 1 113 ? 5.75 -6.68 -11.344 1 98.31 113 LYS A C 1
ATOM 863 O O . LYS A 1 113 ? 5.656 -5.516 -10.945 1 98.31 113 LYS A O 1
ATOM 868 N N . PHE A 1 114 ? 5.789 -7.676 -10.5 1 98.38 114 PHE A N 1
ATOM 869 C CA . PHE A 1 114 ? 5.855 -7.535 -9.055 1 98.38 114 PHE A CA 1
ATOM 870 C C . PHE A 1 114 ? 7.301 -7.578 -8.57 1 98.38 114 PHE A C 1
ATOM 872 O O . PHE A 1 114 ? 8.023 -8.539 -8.836 1 98.38 114 PHE A O 1
ATOM 879 N N . THR A 1 115 ? 7.684 -6.57 -7.906 1 98.25 115 THR A N 1
ATOM 880 C CA . THR A 1 115 ? 8.992 -6.523 -7.273 1 98.25 115 THR A CA 1
ATOM 881 C C . THR A 1 115 ? 8.914 -7.008 -5.828 1 98.25 115 THR A C 1
ATOM 883 O O . THR A 1 115 ? 8.047 -6.578 -5.07 1 98.25 115 THR A O 1
ATOM 886 N N . VAL A 1 116 ? 9.812 -7.91 -5.457 1 98 116 VAL A N 1
ATOM 887 C CA . VAL A 1 116 ? 9.852 -8.461 -4.105 1 98 116 VAL A CA 1
ATOM 888 C C . VAL A 1 116 ? 11.172 -8.109 -3.436 1 98 116 VAL A C 1
ATOM 890 O O . VAL A 1 116 ? 12.242 -8.531 -3.895 1 98 116 VAL A O 1
ATOM 893 N N . PHE A 1 117 ? 11.047 -7.414 -2.328 1 97.12 117 PHE A N 1
ATOM 894 C CA . PHE A 1 117 ? 12.219 -6.961 -1.585 1 97.12 117 PHE A CA 1
ATOM 895 C C . PHE A 1 117 ? 12.422 -7.801 -0.329 1 97.12 117 PHE A C 1
ATOM 897 O O . PHE A 1 117 ? 11.469 -8.375 0.199 1 97.12 117 PHE A O 1
ATOM 904 N N . SER A 1 118 ? 13.734 -7.754 0.1 1 94.31 118 SER A N 1
ATOM 905 C CA . SER A 1 118 ? 13.961 -8.125 1.494 1 94.31 118 SER A CA 1
ATOM 906 C C . SER A 1 118 ? 13.281 -7.141 2.441 1 94.31 118 SER A C 1
ATOM 908 O O . SER A 1 118 ? 13.07 -5.977 2.094 1 94.31 118 SER A O 1
ATOM 910 N N . SER A 1 119 ? 12.906 -7.621 3.605 1 90.5 119 SER A N 1
ATOM 911 C CA . SER A 1 119 ? 12.07 -6.871 4.539 1 90.5 119 SER A CA 1
ATOM 912 C C . SER A 1 119 ? 12.828 -5.688 5.129 1 90.5 119 SER A C 1
ATOM 914 O O . SER A 1 119 ? 14.023 -5.797 5.43 1 90.5 119 SER A O 1
ATOM 916 N N . HIS A 1 120 ? 11.992 -4.547 5.301 1 83.5 120 HIS A N 1
ATOM 917 C CA . HIS A 1 120 ? 12.516 -3.406 6.043 1 83.5 120 HIS A CA 1
ATOM 918 C C . HIS A 1 120 ? 12.672 -3.74 7.523 1 83.5 120 HIS A C 1
ATOM 920 O O . HIS A 1 120 ? 13.367 -3.031 8.25 1 83.5 120 HIS A O 1
ATOM 926 N N . VAL A 1 121 ? 11.844 -4.609 8 1 71.19 121 VAL A N 1
ATOM 927 C CA . VAL A 1 121 ? 11.695 -4.805 9.438 1 71.19 121 VAL A CA 1
ATOM 928 C C . VAL A 1 121 ? 12.18 -6.199 9.828 1 71.19 121 VAL A C 1
ATOM 930 O O . VAL A 1 121 ? 11.766 -6.746 10.852 1 71.19 121 VAL A O 1
ATOM 933 N N . SER A 1 122 ? 13.195 -6.602 9.258 1 61.84 122 SER A N 1
ATOM 934 C CA . SER A 1 122 ? 13.633 -7.961 9.555 1 61.84 122 SER A CA 1
ATOM 935 C C . SER A 1 122 ? 13.633 -8.234 11.055 1 61.84 122 SER A C 1
ATOM 937 O O . SER A 1 122 ? 13.953 -7.352 11.852 1 61.84 122 SER A O 1
ATOM 939 N N . GLY A 1 123 ? 13.047 -9.352 11.484 1 54.91 123 GLY A N 1
ATOM 940 C CA . GLY A 1 123 ? 13.102 -9.875 12.836 1 54.91 123 GLY A CA 1
ATOM 941 C C . GLY A 1 123 ? 12.086 -9.234 13.766 1 54.91 123 GLY A C 1
ATOM 942 O O . GLY A 1 123 ? 12.023 -9.57 14.953 1 54.91 123 GLY A O 1
ATOM 943 N N . ARG A 1 124 ? 11.492 -8.055 13.273 1 54.22 124 ARG A N 1
ATOM 944 C CA . ARG A 1 124 ? 10.531 -7.449 14.188 1 54.22 124 ARG A CA 1
ATOM 945 C C . ARG A 1 124 ? 9.102 -7.773 13.773 1 54.22 124 ARG A C 1
ATOM 947 O O . ARG A 1 124 ? 8.82 -7.98 12.586 1 54.22 124 ARG A O 1
ATOM 954 N N . PRO A 1 125 ? 8.281 -8.234 14.883 1 50.53 125 PRO A N 1
ATOM 955 C CA . PRO A 1 125 ? 6.871 -8.461 14.547 1 50.53 125 PRO A CA 1
ATOM 956 C C . PRO A 1 125 ? 6.23 -7.262 13.852 1 50.53 125 PRO A C 1
ATOM 958 O O . PRO A 1 125 ? 6.523 -6.117 14.195 1 50.53 125 PRO A O 1
ATOM 961 N N . VAL A 1 126 ? 5.707 -7.367 12.695 1 48.69 126 VAL A N 1
ATOM 962 C CA . VAL A 1 126 ? 4.996 -6.25 12.078 1 48.69 126 VAL A CA 1
ATOM 963 C C . VAL A 1 126 ? 3.545 -6.238 12.555 1 48.69 126 VAL A C 1
ATOM 965 O O . VAL A 1 126 ? 2.947 -7.297 12.766 1 48.69 126 VAL A O 1
ATOM 968 N N . MET B 1 1 ? -2.076 -26.828 -1.077 1 30.41 1 MET B N 1
ATOM 969 C CA . MET B 1 1 ? -3.301 -26.422 -0.391 1 30.41 1 MET B CA 1
ATOM 970 C C . MET B 1 1 ? -3.104 -25.094 0.332 1 30.41 1 MET B C 1
ATOM 972 O O . MET B 1 1 ? -2.35 -25.016 1.303 1 30.41 1 MET B O 1
ATOM 976 N N . ILE B 1 2 ? -2.818 -24.016 -0.424 1 41.56 2 ILE B N 1
ATOM 977 C CA . ILE B 1 2 ? -2.629 -22.703 0.191 1 41.56 2 ILE B CA 1
ATOM 978 C C . ILE B 1 2 ? -3.621 -22.516 1.336 1 41.56 2 ILE B C 1
ATOM 980 O O . ILE B 1 2 ? -4.836 -22.531 1.121 1 41.56 2 ILE B O 1
ATOM 984 N N . LEU B 1 3 ? -3.318 -22.969 2.506 1 44.5 3 LEU B N 1
ATOM 985 C CA . LEU B 1 3 ? -4.145 -23.125 3.701 1 44.5 3 LEU B CA 1
ATOM 986 C C . LEU B 1 3 ? -4.832 -21.797 4.047 1 44.5 3 LEU B C 1
ATOM 988 O O . LEU B 1 3 ? -4.191 -20.75 4.078 1 44.5 3 LEU B O 1
ATOM 992 N N . GLU B 1 4 ? -6.137 -21.734 3.76 1 53.91 4 GLU B N 1
ATOM 993 C CA . GLU B 1 4 ? -7.109 -20.703 4.105 1 53.91 4 GLU B CA 1
ATOM 994 C C . GLU B 1 4 ? -6.715 -19.984 5.391 1 53.91 4 GLU B C 1
ATOM 996 O O . GLU B 1 4 ? -6.957 -18.781 5.531 1 53.91 4 GLU B O 1
ATOM 1001 N N . ASN B 1 5 ? -5.949 -20.75 6.293 1 64.5 5 ASN B N 1
ATOM 1002 C CA . ASN B 1 5 ? -5.797 -20.188 7.629 1 64.5 5 ASN B CA 1
ATOM 1003 C C . ASN B 1 5 ? -4.363 -19.734 7.883 1 64.5 5 ASN B C 1
ATOM 1005 O O . ASN B 1 5 ? -3.988 -19.469 9.023 1 64.5 5 ASN B O 1
ATOM 1009 N N . GLN B 1 6 ? -3.572 -19.812 6.809 1 78.88 6 GLN B N 1
ATOM 1010 C CA . GLN B 1 6 ? -2.205 -19.391 7.09 1 78.88 6 GLN B CA 1
ATOM 1011 C C . GLN B 1 6 ? -2.076 -17.875 6.988 1 78.88 6 GLN B C 1
ATOM 1013 O O . GLN B 1 6 ? -2.686 -17.25 6.117 1 78.88 6 GLN B O 1
ATOM 1018 N N . PRO B 1 7 ? -1.367 -17.359 7.949 1 84.75 7 PRO B N 1
ATOM 1019 C CA . PRO B 1 7 ? -1.133 -15.906 7.867 1 84.75 7 PRO B CA 1
ATOM 1020 C C . PRO B 1 7 ? -0.408 -15.5 6.586 1 84.75 7 PRO B C 1
ATOM 1022 O O . PRO B 1 7 ? 0.369 -16.281 6.035 1 84.75 7 PRO B O 1
ATOM 1025 N N . PRO B 1 8 ? -0.817 -14.383 6.094 1 90.62 8 PRO B N 1
ATOM 1026 C CA . PRO B 1 8 ? -0.121 -13.938 4.887 1 90.62 8 PRO B CA 1
ATOM 1027 C C . PRO B 1 8 ? 1.396 -13.914 5.055 1 90.62 8 PRO B C 1
ATOM 1029 O O . PRO B 1 8 ? 1.896 -13.602 6.137 1 90.62 8 PRO B O 1
ATOM 1032 N N . TYR B 1 9 ? 2.041 -14.234 3.949 1 88.69 9 TYR B N 1
ATOM 1033 C CA . TYR B 1 9 ? 3.49 -14.398 3.941 1 88.69 9 TYR B CA 1
ATOM 1034 C C . TYR B 1 9 ? 4.176 -13.141 3.414 1 88.69 9 TYR B C 1
ATOM 1036 O O . TYR B 1 9 ? 5.336 -12.883 3.74 1 88.69 9 TYR B O 1
ATOM 1044 N N . VAL B 1 10 ? 3.449 -12.383 2.654 1 94.56 10 VAL B N 1
ATOM 1045 C CA . VAL B 1 10 ? 4 -11.219 1.973 1 94.56 10 VAL B CA 1
ATOM 1046 C C . VAL B 1 10 ? 3.379 -9.945 2.541 1 94.56 10 VAL B C 1
ATOM 1048 O O . VAL B 1 10 ? 2.232 -9.953 2.992 1 94.56 10 VAL B O 1
ATOM 1051 N N . ALA B 1 11 ? 4.176 -8.82 2.582 1 95.44 11 ALA B N 1
ATOM 1052 C CA . ALA B 1 11 ? 3.703 -7.496 2.975 1 95.44 11 ALA B CA 1
ATOM 1053 C C . ALA B 1 11 ? 3.936 -6.48 1.859 1 95.44 11 ALA B C 1
ATOM 1055 O O . ALA B 1 11 ? 4.711 -6.734 0.933 1 95.44 11 ALA B O 1
ATOM 1056 N N . ILE B 1 12 ? 3.225 -5.391 1.92 1 97.12 12 ILE B N 1
ATOM 1057 C CA . ILE B 1 12 ? 3.543 -4.273 1.039 1 97.12 12 ILE B CA 1
ATOM 1058 C C . ILE B 1 12 ? 4.855 -3.627 1.479 1 97.12 12 ILE B C 1
ATOM 1060 O O . ILE B 1 12 ? 5.02 -3.277 2.65 1 97.12 12 ILE B O 1
ATOM 1064 N N . ALA B 1 13 ? 5.785 -3.518 0.585 1 96.69 13 ALA B N 1
ATOM 1065 C CA . ALA B 1 13 ? 7.051 -2.875 0.935 1 96.69 13 ALA B CA 1
ATOM 1066 C C . ALA B 1 13 ? 6.957 -1.359 0.789 1 96.69 13 ALA B C 1
ATOM 1068 O O . ALA B 1 13 ? 7.27 -0.619 1.725 1 96.69 13 ALA B O 1
ATOM 1069 N N . HIS B 1 14 ? 6.504 -0.949 -0.406 1 97.12 14 HIS B N 1
ATOM 1070 C CA . HIS B 1 14 ? 6.461 0.48 -0.691 1 97.12 14 HIS B CA 1
ATOM 1071 C C . HIS B 1 14 ? 5.16 0.866 -1.384 1 97.12 14 HIS B C 1
ATOM 1073 O O . HIS B 1 14 ? 4.621 0.093 -2.182 1 97.12 14 HIS B O 1
ATOM 1079 N N . VAL B 1 15 ? 4.75 2.012 -1.044 1 97.69 15 VAL B N 1
ATOM 1080 C CA . VAL B 1 15 ? 3.787 2.764 -1.843 1 97.69 15 VAL B CA 1
ATOM 1081 C C . VAL B 1 15 ? 4.367 4.129 -2.199 1 97.69 15 VAL B C 1
ATOM 1083 O O . VAL B 1 15 ? 5.277 4.621 -1.527 1 97.69 15 VAL B O 1
ATOM 1086 N N . VAL B 1 16 ? 3.807 4.691 -3.279 1 97.69 16 VAL B N 1
ATOM 1087 C CA . VAL B 1 16 ? 4.406 5.93 -3.77 1 97.69 16 VAL B CA 1
ATOM 1088 C C . VAL B 1 16 ? 3.363 7.047 -3.758 1 97.69 16 VAL B C 1
ATOM 1090 O O . VAL B 1 16 ? 2.201 6.824 -4.105 1 97.69 16 VAL B O 1
ATOM 1093 N N . LEU B 1 17 ? 3.75 8.195 -3.359 1 97.94 17 LEU B N 1
ATOM 1094 C CA . LEU B 1 17 ? 2.996 9.438 -3.482 1 97.94 17 LEU B CA 1
ATOM 1095 C C . LEU B 1 17 ? 3.83 10.516 -4.168 1 97.94 17 LEU B C 1
ATOM 1097 O O . LEU B 1 17 ? 4.934 10.828 -3.721 1 97.94 17 LEU B O 1
ATOM 1101 N N . GLU B 1 18 ? 3.297 11.016 -5.203 1 98.12 18 GLU B N 1
ATOM 1102 C CA . GLU B 1 18 ? 3.99 12.078 -5.922 1 98.12 18 GLU B CA 1
ATOM 1103 C C . GLU B 1 18 ? 3.57 13.453 -5.406 1 98.12 18 GLU B C 1
ATOM 1105 O O . GLU B 1 18 ? 2.416 13.648 -5.016 1 98.12 18 GLU B O 1
ATOM 1110 N N . THR B 1 19 ? 4.496 14.43 -5.461 1 98.44 19 THR B N 1
ATOM 1111 C CA . THR B 1 19 ? 4.211 15.773 -4.953 1 98.44 19 THR B CA 1
ATOM 1112 C C . THR B 1 19 ? 5.031 16.812 -5.699 1 98.44 19 THR B C 1
ATOM 1114 O O . THR B 1 19 ? 6.078 16.5 -6.27 1 98.44 19 THR B O 1
ATOM 1117 N N . THR B 1 20 ? 4.523 18.031 -5.703 1 98.12 20 THR B N 1
ATOM 1118 C CA . THR B 1 20 ? 5.285 19.172 -6.199 1 98.12 20 THR B CA 1
ATOM 1119 C C . THR B 1 20 ? 5.867 19.969 -5.043 1 98.12 20 THR B C 1
ATOM 1121 O O . THR B 1 20 ? 6.586 20.953 -5.262 1 98.12 20 THR B O 1
ATOM 1124 N N . GLN B 1 21 ? 5.594 19.562 -3.795 1 97.88 21 GLN B N 1
ATOM 1125 C CA . GLN B 1 21 ? 5.945 20.312 -2.592 1 97.88 21 GLN B CA 1
ATOM 1126 C C . GLN B 1 21 ? 6.496 19.391 -1.51 1 97.88 21 GLN B C 1
ATOM 1128 O O . GLN B 1 21 ? 5.84 19.156 -0.493 1 97.88 21 GLN B O 1
ATOM 1133 N N . MET B 1 22 ? 7.758 19.047 -1.655 1 98.31 22 MET B N 1
ATOM 1134 C CA . MET B 1 22 ? 8.375 18.047 -0.797 1 98.31 22 MET B CA 1
ATOM 1135 C C . MET B 1 22 ? 8.266 18.438 0.671 1 98.31 22 MET B C 1
ATOM 1137 O O . MET B 1 22 ? 7.875 17.625 1.51 1 98.31 22 MET B O 1
ATOM 1141 N N . ALA B 1 23 ? 8.586 19.672 1.021 1 97.81 23 ALA B N 1
ATOM 1142 C CA . ALA B 1 23 ? 8.609 20.109 2.414 1 97.81 23 ALA B CA 1
ATOM 1143 C C . ALA B 1 23 ? 7.211 20.047 3.029 1 97.81 23 ALA B C 1
ATOM 1145 O O . ALA B 1 23 ? 7.027 19.5 4.121 1 97.81 23 ALA B O 1
ATOM 1146 N N . GLU B 1 24 ? 6.211 20.609 2.338 1 97.69 24 GLU B N 1
ATOM 1147 C CA . GLU B 1 24 ? 4.844 20.656 2.844 1 97.69 24 GLU B CA 1
ATOM 1148 C C . GLU B 1 24 ? 4.23 19.25 2.92 1 97.69 24 GLU B C 1
ATOM 1150 O O . GLU B 1 24 ? 3.529 18.938 3.879 1 97.69 24 GLU B O 1
ATOM 1155 N N . SER B 1 25 ? 4.512 18.422 1.875 1 98.12 25 SER B N 1
ATOM 1156 C CA . SER B 1 25 ? 4.004 17.047 1.876 1 98.12 25 SER B CA 1
ATOM 1157 C C . SER B 1 25 ? 4.637 16.219 2.994 1 98.12 25 SER B C 1
ATOM 1159 O O . SER B 1 25 ? 3.969 15.406 3.625 1 98.12 25 SER B O 1
ATOM 1161 N N . GLY B 1 26 ? 5.895 16.422 3.207 1 97.94 26 GLY B N 1
ATOM 1162 C CA . GLY B 1 26 ? 6.559 15.766 4.32 1 97.94 26 GLY B CA 1
ATOM 1163 C C . GLY B 1 26 ? 5.961 16.125 5.668 1 97.94 26 GLY B C 1
ATOM 1164 O O . GLY B 1 26 ? 5.727 15.242 6.5 1 97.94 26 GLY B O 1
ATOM 1165 N N . LYS B 1 27 ? 5.715 17.438 5.926 1 97.06 27 LYS B N 1
ATOM 1166 C CA . LYS B 1 27 ? 5.066 17.891 7.152 1 97.06 27 LYS B CA 1
ATOM 1167 C C . LYS B 1 27 ? 3.705 17.234 7.336 1 97.06 27 LYS B C 1
ATOM 1169 O O . LYS B 1 27 ? 3.359 16.797 8.445 1 97.06 27 LYS B O 1
ATOM 1174 N N . PHE B 1 28 ? 3.012 17.125 6.227 1 97.69 28 PHE B N 1
ATOM 1175 C CA . PHE B 1 28 ? 1.672 16.547 6.25 1 97.69 28 PHE B CA 1
ATOM 1176 C C . PHE B 1 28 ? 1.718 15.086 6.68 1 97.69 28 PHE B C 1
ATOM 1178 O O . PHE B 1 28 ? 1.006 14.68 7.602 1 97.69 28 PHE B O 1
ATOM 1185 N N . VAL B 1 29 ? 2.535 14.281 6.043 1 97.38 29 VAL B N 1
ATOM 1186 C CA . VAL B 1 29 ? 2.502 12.852 6.316 1 97.38 29 VAL B CA 1
ATOM 1187 C C . VAL B 1 29 ? 3.039 12.578 7.719 1 97.38 29 VAL B C 1
ATOM 1189 O O . VAL B 1 29 ? 2.58 11.656 8.398 1 97.38 29 VAL B O 1
ATOM 1192 N N . ARG B 1 30 ? 3.955 13.414 8.195 1 96.25 30 ARG B N 1
ATOM 1193 C CA . ARG B 1 30 ? 4.383 13.305 9.586 1 96.25 30 ARG B CA 1
ATOM 1194 C C . ARG B 1 30 ? 3.238 13.625 10.539 1 96.25 30 ARG B C 1
ATOM 1196 O O . ARG B 1 30 ? 3.033 12.914 11.531 1 96.25 30 ARG B O 1
ATOM 1203 N N . ALA B 1 31 ? 2.545 14.625 10.234 1 95.69 31 ALA B N 1
ATOM 1204 C CA . ALA B 1 31 ? 1.447 15.07 11.086 1 95.69 31 ALA B CA 1
ATOM 1205 C C . ALA B 1 31 ? 0.382 13.984 11.227 1 95.69 31 ALA B C 1
ATOM 1207 O O . ALA B 1 31 ? -0.243 13.859 12.281 1 95.69 31 ALA B O 1
ATOM 1208 N N . ILE B 1 32 ? 0.256 13.219 10.188 1 96.19 32 ILE B N 1
ATOM 1209 C CA . ILE B 1 32 ? -0.833 12.25 10.25 1 96.19 32 ILE B CA 1
ATOM 1210 C C . ILE B 1 32 ? -0.312 10.922 10.805 1 96.19 32 ILE B C 1
ATOM 1212 O O . ILE B 1 32 ? -1.045 9.93 10.859 1 96.19 32 ILE B O 1
ATOM 1216 N N . GLY B 1 33 ? 0.926 10.883 11.117 1 95.19 33 GLY B N 1
ATOM 1217 C CA . GLY B 1 33 ? 1.336 9.766 11.961 1 95.19 33 GLY B CA 1
ATOM 1218 C C . GLY B 1 33 ? 2.387 8.883 11.312 1 95.19 33 GLY B C 1
ATOM 1219 O O . GLY B 1 33 ? 2.693 7.805 11.812 1 95.19 33 GLY B O 1
ATOM 1220 N N . MET B 1 34 ? 2.977 9.266 10.211 1 96.31 34 MET B N 1
ATOM 1221 C CA . MET B 1 34 ? 4.055 8.5 9.602 1 96.31 34 MET B CA 1
ATOM 1222 C C . MET B 1 34 ? 5.406 8.906 10.18 1 96.31 34 MET B C 1
ATOM 1224 O O . MET B 1 34 ? 5.609 10.062 10.547 1 96.31 34 MET B O 1
ATOM 1228 N N . ARG B 1 35 ? 6.266 7.938 10.211 1 95.62 35 ARG B N 1
ATOM 1229 C CA . ARG B 1 35 ? 7.578 8.164 10.805 1 95.62 35 ARG B CA 1
ATOM 1230 C C . ARG B 1 35 ? 8.633 8.391 9.719 1 95.62 35 ARG B C 1
ATOM 1232 O O . ARG B 1 35 ? 8.812 7.543 8.844 1 95.62 35 ARG B O 1
ATOM 1239 N N . PRO B 1 36 ? 9.398 9.469 9.812 1 95.94 36 PRO B N 1
ATOM 1240 C CA . PRO B 1 36 ? 10.422 9.688 8.789 1 95.94 36 PRO B CA 1
ATOM 1241 C C . PRO B 1 36 ? 11.586 8.703 8.898 1 95.94 36 PRO B C 1
ATOM 1243 O O . PRO B 1 36 ? 12.078 8.438 10 1 95.94 36 PRO B O 1
ATOM 1246 N N . ILE B 1 37 ? 11.984 8.148 7.801 1 94.19 37 ILE B N 1
ATOM 1247 C CA . ILE B 1 37 ? 13.156 7.281 7.695 1 94.19 37 ILE B CA 1
ATOM 1248 C C . ILE B 1 37 ? 14.297 8.039 7.016 1 94.19 37 ILE B C 1
ATOM 1250 O O . ILE B 1 37 ? 15.445 7.965 7.457 1 94.19 37 ILE B O 1
ATOM 1254 N N . SER B 1 38 ? 13.984 8.711 5.973 1 95 38 SER B N 1
ATOM 1255 C CA . SER B 1 38 ? 14.922 9.539 5.211 1 95 38 SER B CA 1
ATOM 1256 C C . SER B 1 38 ? 14.195 10.688 4.516 1 95 38 SER B C 1
ATOM 1258 O O . SER B 1 38 ? 13.133 10.484 3.914 1 95 38 SER B O 1
ATOM 1260 N N . GLU B 1 39 ? 14.742 11.875 4.586 1 96.88 39 GLU B N 1
ATOM 1261 C CA . GLU B 1 39 ? 14.133 13.039 3.955 1 96.88 39 GLU B CA 1
ATOM 1262 C C . GLU B 1 39 ? 15.117 13.742 3.027 1 96.88 39 GLU B C 1
ATOM 1264 O O . GLU B 1 39 ? 16.203 14.141 3.453 1 96.88 39 GLU B O 1
ATOM 1269 N N . GLY B 1 40 ? 14.758 13.789 1.785 1 96.94 40 GLY B N 1
ATOM 1270 C CA . GLY B 1 40 ? 15.547 14.461 0.765 1 96.94 40 GLY B CA 1
ATOM 1271 C C . GLY B 1 40 ? 14.734 15.391 -0.105 1 96.94 40 GLY B C 1
ATOM 1272 O O . GLY B 1 40 ? 13.508 15.469 0.034 1 96.94 40 GLY B O 1
ATOM 1273 N N . SER B 1 41 ? 15.477 16.109 -0.994 1 97.31 41 SER B N 1
ATOM 1274 C CA . SER B 1 41 ? 14.812 17.125 -1.822 1 97.31 41 SER B CA 1
ATOM 1275 C C . SER B 1 41 ? 14.008 16.469 -2.943 1 97.31 41 SER B C 1
ATOM 1277 O O . SER B 1 41 ? 13.008 17.016 -3.396 1 97.31 41 SER B O 1
ATOM 1279 N N . MET B 1 42 ? 14.406 15.297 -3.412 1 97.94 42 MET B N 1
ATOM 1280 C CA . MET B 1 42 ? 13.742 14.656 -4.547 1 97.94 42 MET B CA 1
ATOM 1281 C C . MET B 1 42 ? 12.961 13.43 -4.098 1 97.94 42 MET B C 1
ATOM 1283 O O . MET B 1 42 ? 11.969 13.055 -4.727 1 97.94 42 MET B O 1
ATOM 1287 N N . VAL B 1 43 ? 13.461 12.805 -3.037 1 97.81 43 VAL B N 1
ATOM 1288 C CA . VAL B 1 43 ? 12.844 11.594 -2.512 1 97.81 43 VAL B CA 1
ATOM 1289 C C . VAL B 1 43 ? 12.914 11.594 -0.987 1 97.81 43 VAL B C 1
ATOM 1291 O O . VAL B 1 43 ? 13.961 11.906 -0.408 1 97.81 43 VAL B O 1
ATOM 1294 N N . SER B 1 44 ? 11.859 11.336 -0.309 1 98.06 44 SER B N 1
ATOM 1295 C CA . SER B 1 44 ? 11.773 11.078 1.125 1 98.06 44 SER B CA 1
ATOM 1296 C C . SER B 1 44 ? 11.094 9.742 1.407 1 98.06 44 SER B C 1
ATOM 1298 O O . SER B 1 44 ? 10.273 9.281 0.614 1 98.06 44 SER B O 1
ATOM 1300 N N . VAL B 1 45 ? 11.438 9.102 2.52 1 97 45 VAL B N 1
ATOM 1301 C CA . VAL B 1 45 ? 10.875 7.816 2.916 1 97 45 VAL B CA 1
ATOM 1302 C C . VAL B 1 45 ? 10.289 7.922 4.32 1 97 45 VAL B C 1
ATOM 1304 O O . VAL B 1 45 ? 10.945 8.414 5.242 1 97 45 VAL B O 1
ATOM 1307 N N . TYR B 1 46 ? 9.023 7.484 4.453 1 97 46 TYR B N 1
ATOM 1308 C CA . TYR B 1 46 ? 8.336 7.43 5.738 1 97 46 TYR B CA 1
ATOM 1309 C C . TYR B 1 46 ? 7.801 6.027 6.012 1 97 46 TYR B C 1
ATOM 1311 O O . TYR B 1 46 ? 7.41 5.312 5.086 1 97 46 TYR B O 1
ATOM 1319 N N . GLU B 1 47 ? 7.789 5.68 7.25 1 95.62 47 GLU B N 1
ATOM 1320 C CA . GLU B 1 47 ? 7.258 4.383 7.652 1 95.62 47 GLU B CA 1
ATOM 1321 C C . GLU B 1 47 ? 5.824 4.508 8.164 1 95.62 47 GLU B C 1
ATOM 1323 O O . GLU B 1 47 ? 5.508 5.434 8.914 1 95.62 47 GLU B O 1
ATOM 1328 N N . VAL B 1 48 ? 4.953 3.59 7.727 1 95 48 VAL B N 1
ATOM 1329 C CA . VAL B 1 48 ? 3.615 3.459 8.289 1 95 48 VAL B CA 1
ATOM 1330 C C . VAL B 1 48 ? 3.535 2.195 9.141 1 95 48 VAL B C 1
ATOM 1332 O O . VAL B 1 48 ? 4.449 1.368 9.125 1 95 48 VAL B O 1
ATOM 1335 N N . ARG B 1 49 ? 2.496 2.08 9.875 1 90.81 49 ARG B N 1
ATOM 1336 C CA . ARG B 1 49 ? 2.307 0.88 10.688 1 90.81 49 ARG B CA 1
ATOM 1337 C C . ARG B 1 49 ? 2.338 -0.375 9.82 1 90.81 49 ARG B C 1
ATOM 1339 O O . ARG B 1 49 ? 1.751 -0.403 8.734 1 90.81 49 ARG B O 1
ATOM 1346 N N . GLY B 1 50 ? 3.014 -1.44 10.305 1 87.44 50 GLY B N 1
ATOM 1347 C CA . GLY B 1 50 ? 3.174 -2.668 9.539 1 87.44 50 GLY B CA 1
ATOM 1348 C C . GLY B 1 50 ? 4.5 -2.744 8.805 1 87.44 50 GLY B C 1
ATOM 1349 O O . GLY B 1 50 ? 4.848 -3.789 8.25 1 87.44 50 GLY B O 1
ATOM 1350 N N . GLY B 1 51 ? 5.211 -1.621 8.711 1 90.88 51 GLY B N 1
ATOM 1351 C CA . GLY B 1 51 ? 6.559 -1.629 8.164 1 90.88 51 GLY B CA 1
ATOM 1352 C C . GLY B 1 51 ? 6.621 -1.179 6.719 1 90.88 51 GLY B C 1
ATOM 1353 O O . GLY B 1 51 ? 7.707 -1.07 6.145 1 90.88 51 GLY B O 1
ATOM 1354 N N . THR B 1 52 ? 5.477 -0.917 6.129 1 95.5 52 THR B N 1
ATOM 1355 C CA . THR B 1 52 ? 5.438 -0.385 4.77 1 95.5 52 THR B CA 1
ATOM 1356 C C . THR B 1 52 ? 6.07 1.002 4.715 1 95.5 52 THR B C 1
ATOM 1358 O O . THR B 1 52 ? 5.902 1.805 5.633 1 95.5 52 THR B O 1
ATOM 1361 N N . HIS B 1 53 ? 6.793 1.251 3.648 1 96.62 53 HIS B N 1
ATOM 1362 C CA . HIS B 1 53 ? 7.363 2.578 3.449 1 96.62 53 HIS B CA 1
ATOM 1363 C C . HIS B 1 53 ? 6.578 3.365 2.406 1 96.62 53 HIS B C 1
ATOM 1365 O O . HIS B 1 53 ? 6.281 2.85 1.325 1 96.62 53 HIS B O 1
ATOM 1371 N N . LEU B 1 54 ? 6.23 4.586 2.748 1 98 54 LEU B N 1
ATOM 1372 C CA . LEU B 1 54 ? 5.801 5.574 1.762 1 98 54 LEU B CA 1
ATOM 1373 C C . LEU B 1 54 ? 7.004 6.258 1.118 1 98 54 LEU B C 1
ATOM 1375 O O . LEU B 1 54 ? 7.844 6.828 1.816 1 98 54 LEU B O 1
ATOM 1379 N N . ILE B 1 55 ? 7.113 6.16 -0.165 1 98 55 ILE B N 1
ATOM 1380 C CA . ILE B 1 55 ? 8.086 6.941 -0.923 1 98 55 ILE B CA 1
ATOM 1381 C C . ILE B 1 55 ? 7.43 8.227 -1.426 1 98 55 ILE B C 1
ATOM 1383 O O . ILE B 1 55 ? 6.516 8.188 -2.252 1 98 55 ILE B O 1
ATOM 1387 N N . LEU B 1 56 ? 7.812 9.352 -0.891 1 98.44 56 LEU B N 1
ATOM 1388 C CA . LEU B 1 56 ? 7.406 10.664 -1.385 1 98.44 56 LEU B CA 1
ATOM 1389 C C . LEU B 1 56 ? 8.352 11.141 -2.48 1 98.44 56 LEU B C 1
ATOM 1391 O O . LEU B 1 56 ? 9.555 11.273 -2.254 1 98.44 56 LEU B O 1
ATOM 1395 N N . MET B 1 57 ? 7.824 11.391 -3.631 1 98.5 57 MET B N 1
ATOM 1396 C CA . MET B 1 57 ? 8.664 11.68 -4.789 1 98.5 57 MET B CA 1
ATOM 1397 C C . MET B 1 57 ? 8.328 13.047 -5.383 1 98.5 57 MET B C 1
ATOM 1399 O O . MET B 1 57 ? 7.16 13.32 -5.684 1 98.5 57 MET B O 1
ATOM 1403 N N . GLN B 1 58 ? 9.32 13.852 -5.625 1 98.62 58 GLN B N 1
ATOM 1404 C CA . GLN B 1 58 ? 9.156 15.156 -6.258 1 98.62 58 GLN B CA 1
ATOM 1405 C C . GLN B 1 58 ? 8.836 15.008 -7.742 1 98.62 58 GLN B C 1
ATOM 1407 O O . GLN B 1 58 ? 9.492 14.25 -8.453 1 98.62 58 GLN B O 1
ATOM 1412 N N . LYS B 1 59 ? 7.793 15.633 -8.172 1 98.38 59 LYS B N 1
ATOM 1413 C CA . LYS B 1 59 ? 7.449 15.75 -9.586 1 98.38 59 LYS B CA 1
ATOM 1414 C C . LYS B 1 59 ? 7.219 17.203 -9.977 1 98.38 59 LYS B C 1
ATOM 1416 O O . LYS B 1 59 ? 7.012 18.062 -9.109 1 98.38 59 LYS B O 1
ATOM 1421 N N . GLU B 1 60 ? 7.344 17.453 -11.242 1 97.62 60 GLU B N 1
ATOM 1422 C CA . GLU B 1 60 ? 7.102 18.812 -11.734 1 97.62 60 GLU B CA 1
ATOM 1423 C C . GLU B 1 60 ? 5.621 19.172 -11.656 1 97.62 60 GLU B C 1
ATOM 1425 O O . GLU B 1 60 ? 5.273 20.328 -11.43 1 97.62 60 GLU B O 1
ATOM 1430 N N . SER B 1 61 ? 4.836 18.188 -11.867 1 97.5 61 SER B N 1
ATOM 1431 C CA . SER B 1 61 ? 3.393 18.391 -11.789 1 97.5 61 SER B CA 1
ATOM 1432 C C . SER B 1 61 ? 2.689 17.156 -11.234 1 97.5 61 SER B C 1
ATOM 1434 O O . SER B 1 61 ? 3.186 16.031 -11.375 1 97.5 61 SER B O 1
ATOM 1436 N N . VAL B 1 62 ? 1.586 17.344 -10.523 1 96.56 62 VAL B N 1
ATOM 1437 C CA . VAL B 1 62 ? 0.718 16.297 -10.016 1 96.56 62 VAL B CA 1
ATOM 1438 C C . VAL B 1 62 ? -0.743 16.656 -10.273 1 96.56 62 VAL B C 1
ATOM 1440 O O . VAL B 1 62 ? -1.131 17.812 -10.18 1 96.56 62 VAL B O 1
ATOM 1443 N N . THR B 1 63 ? -1.51 15.688 -10.656 1 94.44 63 THR B N 1
ATOM 1444 C CA . THR B 1 63 ? -2.947 15.891 -10.812 1 94.44 63 THR B CA 1
ATOM 1445 C C . THR B 1 63 ? -3.664 15.688 -9.477 1 94.44 63 THR B C 1
ATOM 1447 O O . THR B 1 63 ? -3.588 14.617 -8.883 1 94.44 63 THR B O 1
ATOM 1450 N N . PRO B 1 64 ? -4.332 16.797 -9.062 1 94 64 PRO B N 1
ATOM 1451 C CA . PRO B 1 64 ? -5.105 16.625 -7.836 1 94 64 PRO B CA 1
ATOM 1452 C C . PRO B 1 64 ? -6.145 15.508 -7.953 1 94 64 PRO B C 1
ATOM 1454 O O . PRO B 1 64 ? -6.637 15.227 -9.055 1 94 64 PRO B O 1
ATOM 1457 N N . GLY B 1 65 ? -6.477 14.883 -6.789 1 96.25 65 GLY B N 1
ATOM 1458 C CA . GLY B 1 65 ? -7.422 13.781 -6.773 1 96.25 65 GLY B CA 1
ATOM 1459 C C . GLY B 1 65 ? -7.168 12.789 -5.648 1 96.25 65 GLY B C 1
ATOM 1460 O O . GLY B 1 65 ? -6.527 13.133 -4.652 1 96.25 65 GLY B O 1
ATOM 1461 N N . ASP B 1 66 ? -7.719 11.656 -5.84 1 97 66 ASP B N 1
ATOM 1462 C CA . ASP B 1 66 ? -7.562 10.625 -4.816 1 97 66 ASP B CA 1
ATOM 1463 C C . ASP B 1 66 ? -6.105 10.188 -4.695 1 97 66 ASP B C 1
ATOM 1465 O O . ASP B 1 66 ? -5.43 9.977 -5.703 1 97 66 ASP B O 1
ATOM 1469 N N . ALA B 1 67 ? -5.613 10.141 -3.484 1 96.88 67 ALA B N 1
ATOM 1470 C CA . ALA B 1 67 ? -4.324 9.484 -3.271 1 96.88 67 ALA B CA 1
ATOM 1471 C C . ALA B 1 67 ? -4.344 8.055 -3.797 1 96.88 67 ALA B C 1
ATOM 1473 O O . ALA B 1 67 ? -5.398 7.418 -3.844 1 96.88 67 ALA B O 1
ATOM 1474 N N . PRO B 1 68 ? -3.199 7.512 -4.145 1 95.56 68 PRO B N 1
ATOM 1475 C CA . PRO B 1 68 ? -3.146 6.184 -4.762 1 95.56 68 PRO B CA 1
ATOM 1476 C C . PRO B 1 68 ? -3.344 5.059 -3.75 1 95.56 68 PRO B C 1
ATOM 1478 O O . PRO B 1 68 ? -3.395 3.885 -4.129 1 95.56 68 PRO B O 1
ATOM 1481 N N . PHE B 1 69 ? -3.463 5.246 -2.51 1 97.38 69 PHE B N 1
ATOM 1482 C CA . PHE B 1 69 ? -3.785 4.328 -1.424 1 97.38 69 PHE B CA 1
ATOM 1483 C C . PHE B 1 69 ? -4.625 5.027 -0.358 1 97.38 69 PHE B C 1
ATOM 1485 O O . PHE B 1 69 ? -4.703 6.254 -0.328 1 97.38 69 PHE B O 1
ATOM 1492 N N . ASP B 1 70 ? -5.207 4.238 0.456 1 97.69 70 ASP B N 1
ATOM 1493 C CA . ASP B 1 70 ? -5.926 4.824 1.583 1 97.69 70 ASP B CA 1
ATOM 1494 C C . ASP B 1 70 ? -5.41 4.27 2.91 1 97.69 70 ASP B C 1
ATOM 1496 O O . ASP B 1 70 ? -4.508 3.432 2.93 1 97.69 70 ASP B O 1
ATOM 1500 N N . LEU B 1 71 ? -5.879 4.848 3.949 1 97.62 71 LEU B N 1
ATOM 1501 C CA . LEU B 1 71 ? -5.297 4.609 5.266 1 97.62 71 LEU B CA 1
ATOM 1502 C C . LEU B 1 71 ? -6.312 3.967 6.199 1 97.62 71 LEU B C 1
ATOM 1504 O O . LEU B 1 71 ? -7.516 4.004 5.938 1 97.62 71 LEU B O 1
ATOM 1508 N N . MET B 1 72 ? -5.75 3.357 7.258 1 96.5 72 MET B N 1
ATOM 1509 C CA . MET B 1 72 ? -6.625 2.9 8.336 1 96.5 72 MET B CA 1
ATOM 1510 C C . MET B 1 72 ? -6.023 3.229 9.695 1 96.5 72 MET B C 1
ATOM 1512 O O . MET B 1 72 ? -4.805 3.332 9.836 1 96.5 72 MET B O 1
ATOM 1516 N N . VAL B 1 73 ? -6.891 3.381 10.617 1 95.38 73 VAL B N 1
ATOM 1517 C CA . VAL B 1 73 ? -6.52 3.633 12.008 1 95.38 73 VAL B CA 1
ATOM 1518 C C . VAL B 1 73 ? -7.367 2.768 12.938 1 95.38 73 VAL B C 1
ATOM 1520 O O . VAL B 1 73 ? -8.492 2.404 12.594 1 95.38 73 VAL B O 1
ATOM 1523 N N . ASP B 1 74 ? -6.863 2.461 14.102 1 92.25 74 ASP B N 1
ATOM 1524 C CA . ASP B 1 74 ? -7.57 1.6 15.047 1 92.25 74 ASP B CA 1
ATOM 1525 C C . ASP B 1 74 ? -8.742 2.334 15.688 1 92.25 74 ASP B C 1
ATOM 1527 O O . ASP B 1 74 ? -9.789 1.733 15.953 1 92.25 74 ASP B O 1
ATOM 1531 N N . ASP B 1 75 ? -8.531 3.596 15.984 1 93.62 75 ASP B N 1
ATOM 1532 C CA . ASP B 1 75 ? -9.562 4.438 16.578 1 93.62 75 ASP B CA 1
ATOM 1533 C C . ASP B 1 75 ? -9.867 5.645 15.695 1 93.62 75 ASP B C 1
ATOM 1535 O O . ASP B 1 75 ? -9.188 6.668 15.773 1 93.62 75 ASP B O 1
ATOM 1539 N N . LEU B 1 76 ? -10.93 5.5 14.906 1 96.31 76 LEU B N 1
ATOM 1540 C CA . LEU B 1 76 ? -11.266 6.492 13.891 1 96.31 76 LEU B CA 1
ATOM 1541 C C . LEU B 1 76 ? -11.68 7.812 14.539 1 96.31 76 LEU B C 1
ATOM 1543 O O . LEU B 1 76 ? -11.305 8.883 14.062 1 96.31 76 LEU B O 1
ATOM 1547 N N . GLN B 1 77 ? -12.422 7.754 15.625 1 96.75 77 GLN B N 1
ATOM 1548 C CA . GLN B 1 77 ? -12.875 8.953 16.312 1 96.75 77 GLN B CA 1
ATOM 1549 C C . GLN B 1 77 ? -11.688 9.727 16.891 1 96.75 77 GLN B C 1
ATOM 1551 O O . GLN B 1 77 ? -11.633 10.953 16.797 1 96.75 77 GLN B O 1
ATOM 1556 N N . HIS B 1 78 ? -10.828 8.977 17.469 1 96.88 78 HIS B N 1
ATOM 1557 C CA . HIS B 1 78 ? -9.641 9.609 18.031 1 96.88 78 HIS B CA 1
ATOM 1558 C C . HIS B 1 78 ? -8.82 10.281 16.938 1 96.88 78 HIS B C 1
ATOM 1560 O O . HIS B 1 78 ? -8.383 11.43 17.094 1 96.88 78 HIS B O 1
ATOM 1566 N N . ALA B 1 79 ? -8.602 9.609 15.828 1 96.88 79 ALA B N 1
ATOM 1567 C CA . ALA B 1 79 ? -7.848 10.18 14.719 1 96.88 79 ALA B CA 1
ATOM 1568 C C . ALA B 1 79 ? -8.516 11.438 14.188 1 96.88 79 ALA B C 1
ATOM 1570 O O . ALA B 1 79 ? -7.848 12.438 13.898 1 96.88 79 ALA B O 1
ATOM 1571 N N . HIS B 1 80 ? -9.812 11.391 14.016 1 98.25 80 HIS B N 1
ATOM 1572 C CA . HIS B 1 80 ? -10.57 12.539 13.539 1 98.25 80 HIS B CA 1
ATOM 1573 C C . HIS B 1 80 ? -10.344 13.758 14.422 1 98.25 80 HIS B C 1
ATOM 1575 O O . HIS B 1 80 ? -10.094 14.859 13.93 1 98.25 80 HIS B O 1
ATOM 1581 N N . LYS B 1 81 ? -10.414 13.539 15.727 1 98.25 81 LYS B N 1
ATOM 1582 C CA . LYS B 1 81 ? -10.188 14.617 16.688 1 98.25 81 LYS B CA 1
ATOM 1583 C C . LYS B 1 81 ? -8.766 15.164 16.578 1 98.25 81 LYS B C 1
ATOM 1585 O O . LYS B 1 81 ? -8.562 16.375 16.594 1 98.25 81 LYS B O 1
ATOM 1590 N N . GLN B 1 82 ? -7.844 14.25 16.484 1 97.12 82 GLN B N 1
ATOM 1591 C CA . GLN B 1 82 ? -6.445 14.656 16.375 1 97.12 82 GLN B CA 1
ATOM 1592 C C . GLN B 1 82 ? -6.199 15.469 15.109 1 97.12 82 GLN B C 1
ATOM 1594 O O . GLN B 1 82 ? -5.516 16.5 15.148 1 97.12 82 GLN B O 1
ATOM 1599 N N . PHE B 1 83 ? -6.727 15.016 13.961 1 97.88 83 PHE B N 1
ATOM 1600 C CA . PHE B 1 83 ? -6.516 15.695 12.688 1 97.88 83 PHE B CA 1
ATOM 1601 C C . PHE B 1 83 ? -7.219 17.047 12.68 1 97.88 83 PHE B C 1
ATOM 1603 O O . PHE B 1 83 ? -6.719 18.016 12.086 1 97.88 83 PHE B O 1
ATOM 1610 N N . THR B 1 84 ? -8.344 17.141 13.367 1 98.38 84 THR B N 1
ATOM 1611 C CA . THR B 1 84 ? -9.016 18.406 13.547 1 98.38 84 THR B CA 1
ATOM 1612 C C . THR B 1 84 ? -8.141 19.375 14.336 1 98.38 84 THR B C 1
ATOM 1614 O O . THR B 1 84 ? -7.977 20.531 13.938 1 98.38 84 THR B O 1
ATOM 1617 N N . ALA B 1 85 ? -7.574 18.906 15.422 1 97.88 85 ALA B N 1
ATOM 1618 C CA . ALA B 1 85 ? -6.73 19.734 16.281 1 97.88 85 ALA B CA 1
ATOM 1619 C C . ALA B 1 85 ? -5.5 20.234 15.523 1 97.88 85 ALA B C 1
ATOM 1621 O O . ALA B 1 85 ? -4.977 21.297 15.82 1 97.88 85 ALA B O 1
ATOM 1622 N N . LEU B 1 86 ? -5.086 19.469 14.531 1 96.69 86 LEU B N 1
ATOM 1623 C CA . LEU B 1 86 ? -3.92 19.812 13.727 1 96.69 86 LEU B CA 1
ATOM 1624 C C . LEU B 1 86 ? -4.297 20.781 12.609 1 96.69 86 LEU B C 1
ATOM 1626 O O . LEU B 1 86 ? -3.432 21.234 11.859 1 96.69 86 LEU B O 1
ATOM 1630 N N . GLY B 1 87 ? -5.582 21.016 12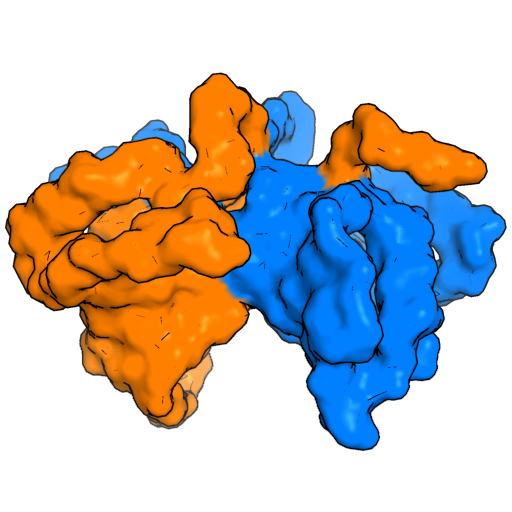.461 1 97.19 87 GLY B N 1
ATOM 1631 C CA . GLY B 1 87 ? -6.043 21.953 11.453 1 97.19 87 GLY B CA 1
ATOM 1632 C C . GLY B 1 87 ? -6.168 21.328 10.078 1 97.19 87 GLY B C 1
ATOM 1633 O O . GLY B 1 87 ? -6.184 22.047 9.07 1 97.19 87 GLY B O 1
ATOM 1634 N N . LEU B 1 88 ? -6.312 20.031 9.953 1 97.5 88 LEU B N 1
ATOM 1635 C CA . LEU B 1 88 ? -6.344 19.359 8.664 1 97.5 88 LEU B CA 1
ATOM 1636 C C . LEU B 1 88 ? -7.762 19.312 8.102 1 97.5 88 LEU B C 1
ATOM 1638 O O . LEU B 1 88 ? -7.988 18.781 7.016 1 97.5 88 LEU B O 1
ATOM 1642 N N . ALA B 1 89 ? -8.719 19.797 8.852 1 97.69 89 ALA B N 1
ATOM 1643 C CA . ALA B 1 89 ? -10.109 19.969 8.438 1 97.69 89 ALA B CA 1
ATOM 1644 C C . ALA B 1 89 ? -10.664 18.656 7.879 1 97.69 89 ALA B C 1
ATOM 1646 O O . ALA B 1 89 ? -11.156 18.625 6.746 1 97.69 89 ALA B O 1
ATOM 1647 N N . PRO B 1 90 ? -10.641 17.547 8.602 1 98.62 90 PRO B N 1
ATOM 1648 C CA . PRO B 1 90 ? -11.227 16.312 8.094 1 98.62 90 PRO B CA 1
ATOM 1649 C C . PRO B 1 90 ? -12.727 16.438 7.812 1 98.62 90 PRO B C 1
ATOM 1651 O O . PRO B 1 90 ? -13.414 17.203 8.477 1 98.62 90 PRO B O 1
ATOM 1654 N N . SER B 1 91 ? -13.18 15.719 6.809 1 98.56 91 SER B N 1
ATOM 1655 C CA . SER B 1 91 ? -14.617 15.633 6.582 1 98.56 91 SER B CA 1
ATOM 1656 C C . SER B 1 91 ? -15.32 14.969 7.762 1 98.56 91 SER B C 1
ATOM 1658 O O . SER B 1 91 ? -14.672 14.438 8.664 1 98.56 91 SER B O 1
ATOM 1660 N N . ALA B 1 92 ? -16.641 15.016 7.738 1 98.19 92 ALA B N 1
ATOM 1661 C CA . ALA B 1 92 ? -17.391 14.258 8.734 1 98.19 92 ALA B CA 1
ATOM 1662 C C . ALA B 1 92 ? -17.141 12.758 8.578 1 98.19 92 ALA B C 1
ATOM 1664 O O . ALA B 1 92 ? -16.891 12.273 7.473 1 98.19 92 ALA B O 1
ATOM 1665 N N . ILE B 1 93 ? -17.188 12.023 9.695 1 98 93 ILE B N 1
ATOM 1666 C CA . ILE B 1 93 ? -17.141 10.57 9.648 1 98 93 ILE B CA 1
ATOM 1667 C C . ILE B 1 93 ? -18.422 10.023 9.031 1 98 93 ILE B C 1
ATOM 1669 O O . ILE B 1 93 ? -19.531 10.422 9.43 1 98 93 ILE B O 1
ATOM 1673 N N . GLU B 1 94 ? -18.219 9.242 8.047 1 97.06 94 GLU B N 1
ATOM 1674 C CA . GLU B 1 94 ? -19.344 8.609 7.371 1 97.06 94 GLU B CA 1
ATOM 1675 C C . GLU B 1 94 ? -19.328 7.094 7.57 1 97.06 94 GLU B C 1
ATOM 1677 O O . GLU B 1 94 ? -18.266 6.469 7.531 1 97.06 94 GLU B O 1
ATOM 1682 N N . ALA B 1 95 ? -20.484 6.52 7.77 1 92.56 95 ALA B N 1
ATOM 1683 C CA . ALA B 1 95 ? -20.594 5.066 7.82 1 92.56 95 ALA B CA 1
ATOM 1684 C C . ALA B 1 95 ? -20.688 4.473 6.414 1 92.56 95 ALA B C 1
ATOM 1686 O O . ALA B 1 95 ? -21.359 5.031 5.539 1 92.56 95 ALA B O 1
ATOM 1687 N N . ARG B 1 96 ? -19.891 3.414 6.266 1 89.75 96 ARG B N 1
ATOM 1688 C CA . ARG B 1 96 ? -20 2.596 5.062 1 89.75 96 ARG B CA 1
ATOM 1689 C C . ARG B 1 96 ? -20.422 1.172 5.402 1 89.75 96 ARG B C 1
ATOM 1691 O O . ARG B 1 96 ? -19.609 0.25 5.367 1 89.75 96 ARG B O 1
ATOM 1698 N N . PRO B 1 97 ? -21.672 0.99 5.621 1 82.75 97 PRO B N 1
ATOM 1699 C CA . PRO B 1 97 ? -22.156 -0.297 6.133 1 82.75 97 PRO B CA 1
ATOM 1700 C C . PRO B 1 97 ? -21.891 -1.45 5.164 1 82.75 97 PRO B C 1
ATOM 1702 O O . PRO B 1 97 ? -21.672 -2.586 5.598 1 82.75 97 PRO B O 1
ATOM 1705 N N . ALA B 1 98 ? -21.875 -1.238 3.867 1 80 98 ALA B N 1
ATOM 1706 C CA . ALA B 1 98 ? -21.672 -2.295 2.879 1 80 98 ALA B CA 1
ATOM 1707 C C . ALA B 1 98 ? -20.312 -2.979 3.076 1 80 98 ALA B C 1
ATOM 1709 O O . ALA B 1 98 ? -20.156 -4.152 2.738 1 80 98 ALA B O 1
ATOM 1710 N N . ILE B 1 99 ? -19.375 -2.285 3.676 1 77.75 99 ILE B N 1
ATOM 1711 C CA . ILE B 1 99 ? -18.047 -2.857 3.867 1 77.75 99 ILE B CA 1
ATOM 1712 C C . ILE B 1 99 ? -17.703 -2.854 5.352 1 77.75 99 ILE B C 1
ATOM 1714 O O . ILE B 1 99 ? -16.531 -3.053 5.719 1 77.75 99 ILE B O 1
ATOM 1718 N N . ASP B 1 100 ? -18.688 -2.525 6.164 1 81.12 100 ASP B N 1
ATOM 1719 C CA . ASP B 1 100 ? -18.562 -2.504 7.617 1 81.12 100 ASP B CA 1
ATOM 1720 C C . ASP B 1 100 ? -17.391 -1.611 8.047 1 81.12 100 ASP B C 1
ATOM 1722 O O . ASP B 1 100 ? -16.531 -2.033 8.82 1 81.12 100 ASP B O 1
ATOM 1726 N N . HIS B 1 101 ? -17.328 -0.444 7.449 1 89.19 101 HIS B N 1
ATOM 1727 C CA . HIS B 1 101 ? -16.312 0.535 7.805 1 89.19 101 HIS B CA 1
ATOM 1728 C C . HIS B 1 101 ? -16.922 1.908 8.047 1 89.19 101 HIS B C 1
ATOM 1730 O O . HIS B 1 101 ? -18.047 2.172 7.629 1 89.19 101 HIS B O 1
ATOM 1736 N N . GLU B 1 102 ? -16.297 2.711 8.82 1 95.62 102 GLU B N 1
ATOM 1737 C CA . GLU B 1 102 ? -16.453 4.164 8.859 1 95.62 102 GLU B CA 1
ATOM 1738 C C . GLU B 1 102 ? -15.25 4.863 8.219 1 95.62 102 GLU B C 1
ATOM 1740 O O . GLU B 1 102 ? -14.133 4.332 8.227 1 95.62 102 GLU B O 1
ATOM 1745 N N . VAL B 1 103 ? -15.586 6.062 7.676 1 97.62 103 VAL B N 1
ATOM 1746 C CA . VAL B 1 103 ? -14.539 6.695 6.879 1 97.62 103 VAL B CA 1
ATOM 1747 C C . VAL B 1 103 ? -14.625 8.211 7.031 1 97.62 103 VAL B C 1
ATOM 1749 O O . VAL B 1 103 ? -15.695 8.758 7.316 1 97.62 103 VAL B O 1
ATOM 1752 N N . PHE B 1 104 ? -13.508 8.867 6.91 1 98.44 104 PHE B N 1
ATOM 1753 C CA . PHE B 1 104 ? -13.453 10.297 6.621 1 98.44 104 PHE B CA 1
ATOM 1754 C C . PHE B 1 104 ? -12.297 10.609 5.676 1 98.44 104 PHE B C 1
ATOM 1756 O O . PHE B 1 104 ? -11.508 9.727 5.336 1 98.44 104 PHE B O 1
ATOM 1763 N N . TYR B 1 105 ? -12.203 11.844 5.176 1 98.38 105 TYR B N 1
ATOM 1764 C CA . TYR B 1 105 ? -11.117 12.188 4.262 1 98.38 105 TYR B CA 1
ATOM 1765 C C . TYR B 1 105 ? -10.438 13.484 4.684 1 98.38 105 TYR B C 1
ATOM 1767 O O . TYR B 1 105 ? -11.047 14.32 5.355 1 98.38 105 TYR B O 1
ATOM 1775 N N . ILE B 1 106 ? -9.203 13.625 4.375 1 98.38 106 ILE B N 1
ATOM 1776 C CA . ILE B 1 106 ? -8.406 14.836 4.523 1 98.38 106 ILE B CA 1
ATOM 1777 C C . ILE B 1 106 ? -7.695 15.156 3.209 1 98.38 106 ILE B C 1
ATOM 1779 O O . ILE B 1 106 ? -7.461 14.258 2.393 1 98.38 106 ILE B O 1
ATOM 1783 N N . LEU B 1 107 ? -7.359 16.422 3.021 1 97.62 107 LEU B N 1
ATOM 1784 C CA . LEU B 1 107 ? -6.645 16.859 1.831 1 97.62 107 LEU B CA 1
ATOM 1785 C C . LEU B 1 107 ? -5.254 17.375 2.191 1 97.62 107 LEU B C 1
ATOM 1787 O O . LEU B 1 107 ? -5.082 18.047 3.209 1 97.62 107 LEU B O 1
ATOM 1791 N N . ASP B 1 108 ? -4.266 17 1.375 1 96.56 108 ASP B N 1
ATOM 1792 C CA . ASP B 1 108 ? -2.967 17.641 1.578 1 96.56 108 ASP B CA 1
ATOM 1793 C C . ASP B 1 108 ? -2.844 18.906 0.744 1 96.56 108 ASP B C 1
ATOM 1795 O O . ASP B 1 108 ? -3.807 19.328 0.098 1 96.56 108 ASP B O 1
ATOM 1799 N N . SER B 1 109 ? -1.697 19.562 0.784 1 94.75 109 SER B N 1
ATOM 1800 C CA . SER B 1 109 ? -1.513 20.891 0.186 1 94.75 109 SER B CA 1
ATOM 1801 C C . SER B 1 109 ? -1.509 20.812 -1.337 1 94.75 109 SER B C 1
ATOM 1803 O O . SER B 1 109 ? -1.75 21.797 -2.018 1 94.75 109 SER B O 1
ATOM 1805 N N . VAL B 1 110 ? -1.257 19.609 -1.939 1 95.5 110 VAL B N 1
ATOM 1806 C CA . VAL B 1 110 ? -1.162 19.453 -3.387 1 95.5 110 VAL B CA 1
ATOM 1807 C C . VAL B 1 110 ? -2.525 19.062 -3.955 1 95.5 110 VAL B C 1
ATOM 1809 O O . VAL B 1 110 ? -2.744 19.141 -5.168 1 95.5 110 VAL B O 1
ATOM 1812 N N . GLY B 1 111 ? -3.404 18.703 -3.098 1 95.94 111 GLY B N 1
ATOM 1813 C CA . GLY B 1 111 ? -4.746 18.359 -3.541 1 95.94 111 GLY B CA 1
ATOM 1814 C C . GLY B 1 111 ? -5.012 16.875 -3.547 1 95.94 111 GLY B C 1
ATOM 1815 O O . GLY B 1 111 ? -6.008 16.406 -4.113 1 95.94 111 GLY B O 1
ATOM 1816 N N . HIS B 1 112 ? -4.199 16.094 -2.938 1 97.44 112 HIS B N 1
ATOM 1817 C CA . HIS B 1 112 ? -4.496 14.688 -2.75 1 97.44 112 HIS B CA 1
ATOM 1818 C C . HIS B 1 112 ? -5.582 14.484 -1.695 1 97.44 112 HIS B C 1
ATOM 1820 O O . HIS B 1 112 ? -5.504 15.055 -0.604 1 97.44 112 HIS B O 1
ATOM 1826 N N . LYS B 1 113 ? -6.527 13.758 -2.01 1 98.38 113 LYS B N 1
ATOM 1827 C CA . LYS B 1 113 ? -7.535 13.336 -1.038 1 98.38 113 LYS B CA 1
ATOM 1828 C C . LYS B 1 113 ? -7.152 12.008 -0.392 1 98.38 113 LYS B C 1
ATOM 1830 O O . LYS B 1 113 ? -7.109 10.977 -1.064 1 98.38 113 LYS B O 1
ATOM 1835 N N . PHE B 1 114 ? -6.867 12 0.876 1 98.44 114 PHE B N 1
ATOM 1836 C CA . PHE B 1 114 ? -6.578 10.797 1.65 1 98.44 114 PHE B CA 1
ATOM 1837 C C . PHE B 1 114 ? -7.836 10.281 2.338 1 98.44 114 PHE B C 1
ATOM 1839 O O . PHE B 1 114 ? -8.477 11.008 3.098 1 98.44 114 PHE B O 1
ATOM 1846 N N . THR B 1 115 ? -8.148 9.086 2.074 1 98.31 115 THR B N 1
ATOM 1847 C CA . THR B 1 115 ? -9.258 8.422 2.75 1 98.31 115 THR B CA 1
ATOM 1848 C C . THR B 1 115 ? -8.758 7.637 3.959 1 98.31 115 THR B C 1
ATOM 1850 O O . THR B 1 115 ? -7.777 6.891 3.861 1 98.31 115 THR B O 1
ATOM 1853 N N . VAL B 1 116 ? -9.414 7.816 5.09 1 98.06 116 VAL B N 1
ATOM 1854 C CA . VAL B 1 116 ? -9.039 7.137 6.324 1 98.06 116 VAL B CA 1
ATOM 1855 C C . VAL B 1 116 ? -10.188 6.242 6.793 1 98.06 116 VAL B C 1
ATOM 1857 O O . VAL B 1 116 ? -11.273 6.727 7.105 1 98.06 116 VAL B O 1
ATOM 1860 N N . PHE B 1 117 ? -9.859 4.977 6.895 1 97.25 117 PHE B N 1
ATOM 1861 C CA . PHE B 1 117 ? -10.844 3.979 7.289 1 97.25 117 PHE B CA 1
ATOM 1862 C C . PHE B 1 117 ? -10.617 3.531 8.727 1 97.25 117 PHE B C 1
ATOM 1864 O O . PHE B 1 117 ? -9.5 3.609 9.242 1 97.25 117 PHE B O 1
ATOM 1871 N N . SER B 1 118 ? -11.781 3.01 9.281 1 94.5 118 SER B N 1
ATOM 1872 C CA . SER B 1 118 ? -11.602 2.156 10.453 1 94.5 118 SER B CA 1
ATOM 1873 C C . SER B 1 118 ? -10.82 0.894 10.094 1 94.5 118 SER B C 1
ATOM 1875 O O . SER B 1 118 ? -10.852 0.439 8.953 1 94.5 118 SER B O 1
ATOM 1877 N N . SER B 1 119 ? -10.102 0.367 11.062 1 90.88 119 SER B N 1
ATOM 1878 C CA . SER B 1 119 ? -9.156 -0.716 10.828 1 90.88 119 SER B CA 1
ATOM 1879 C C . SER B 1 119 ? -9.867 -2.012 10.461 1 90.88 119 SER B C 1
ATOM 1881 O O . SER B 1 119 ? -10.922 -2.322 11.023 1 90.88 119 SER B O 1
ATOM 1883 N N . HIS B 1 120 ? -9.148 -2.768 9.5 1 84.5 120 HIS B N 1
ATOM 1884 C CA . HIS B 1 120 ? -9.594 -4.125 9.203 1 84.5 120 HIS B CA 1
ATOM 1885 C C . HIS B 1 120 ? -9.328 -5.066 10.367 1 84.5 120 HIS B C 1
ATOM 1887 O O . HIS B 1 120 ? -9.891 -6.156 10.438 1 84.5 120 HIS B O 1
ATOM 1893 N N . VAL B 1 121 ? -8.328 -4.758 11.125 1 73.31 121 VAL B N 1
ATOM 1894 C CA . VAL B 1 121 ? -7.797 -5.711 12.086 1 73.31 121 VAL B CA 1
ATOM 1895 C C . VAL B 1 121 ? -7.988 -5.176 13.508 1 73.31 121 VAL B C 1
ATOM 1897 O O . VAL B 1 121 ? -7.266 -5.566 14.422 1 73.31 121 VAL B O 1
ATOM 1900 N N . SER B 1 122 ? -9 -4.52 13.695 1 63.09 122 SER B N 1
ATOM 1901 C CA . SER B 1 122 ? -9.172 -3.916 15.008 1 63.09 122 SER B CA 1
ATOM 1902 C C . SER B 1 122 ? -8.82 -4.898 16.125 1 63.09 122 SER B C 1
ATOM 1904 O O . SER B 1 122 ? -9.078 -6.098 16 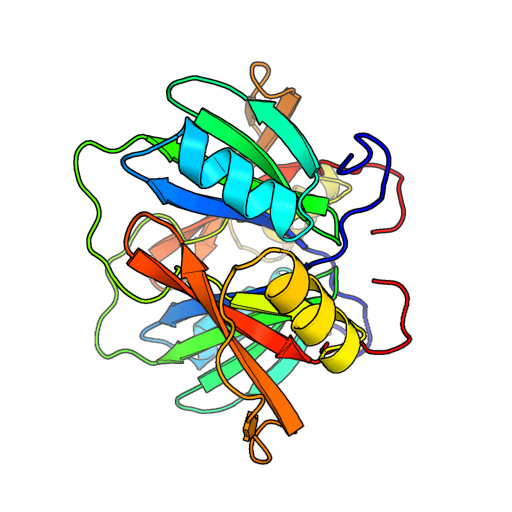1 63.09 122 SER B O 1
ATOM 1906 N N . GLY B 1 123 ? -8 -4.516 17.078 1 55.75 123 GLY B N 1
ATOM 1907 C CA . GLY B 1 123 ? -7.676 -5.223 18.297 1 55.75 123 GLY B CA 1
ATOM 1908 C C . GLY B 1 123 ? -6.566 -6.242 18.125 1 55.75 123 GLY B C 1
ATOM 1909 O O . GLY B 1 123 ? -6.176 -6.914 19.078 1 55.75 123 GLY B O 1
ATOM 1910 N N . ARG B 1 124 ? -6.277 -6.555 16.781 1 54.88 124 ARG B N 1
ATOM 1911 C CA . ARG B 1 124 ? -5.215 -7.539 16.625 1 54.88 124 ARG B CA 1
ATOM 1912 C C . ARG B 1 124 ? -3.896 -6.871 16.25 1 54.88 124 ARG B C 1
ATOM 1914 O O . ARG B 1 124 ? -3.891 -5.812 15.617 1 54.88 124 ARG B O 1
ATOM 1921 N N . PRO B 1 125 ? -2.781 -7.336 17.078 1 50.97 125 PRO B N 1
ATOM 1922 C CA . PRO B 1 125 ? -1.481 -6.789 16.688 1 50.97 125 PRO B CA 1
ATOM 1923 C C . PRO B 1 125 ? -1.196 -6.965 15.188 1 50.97 125 PRO B C 1
ATOM 1925 O O . PRO B 1 125 ? -1.535 -8 14.609 1 50.97 125 PRO B O 1
ATOM 1928 N N . VAL B 1 126 ? -1.004 -5.969 14.398 1 49.06 126 VAL B N 1
ATOM 1929 C CA . VAL B 1 126 ? -0.616 -6.133 13 1 49.06 126 VAL B CA 1
ATOM 1930 C C . VAL B 1 126 ? 0.896 -6.32 12.906 1 49.06 126 VAL B C 1
ATOM 1932 O O . VAL B 1 126 ? 1.649 -5.773 13.711 1 49.06 126 VAL B O 1
#

Nearest PDB structures (foldseek):
  3ghj-assembly1_A-2  TM=8.338E-01  e=4.892E-07  uncultured bacterium
  4hc5-assembly2_C  TM=8.328E-01  e=9.666E-07  Sphaerobacter thermophilus DSM 20745
  8he6-assembly1_B  TM=7.509E-01  e=8.027E-07  Nostoc sp. PCC 7120 = FACHB-418
  1r9c-assembly1_B  TM=7.274E-01  e=1.016E-05  Mesorhizobium loti
  2i7r-assembly1_B  TM=7.861E-01  e=2.418E-05  Streptococcus pneumoniae

Radius of gyration: 17.9 Å; Cα contacts (8 Å, |Δi|>4): 574; chains: 2; bounding box: 46×48×39 Å

InterPro domains:
  IPR029068 Glyoxalase/Bleomycin resistance protein/Dihydroxybiphenyl dioxygenase [G3DSA:3.10.180.10] (3-121)
  IPR029068 Glyoxalase/Bleomycin resistance protein/Dihydroxybiphenyl dioxygenase [SSF54593] (11-119)